Protein AF-A0A3N5FTV8-F1 (afdb_monomer)

Mean predicted aligned error: 6.38 Å

Foldseek 3Di:
DQVPPDDPCDWDWDQDLLQRDIDIDHPCVVVPDDDDDPPADQLFDPFQDDPPACLAPPNVVVAPDWPDFQADPVRHTFKTKGFDPDFPADADPDQDWDDDDPDIDGHWHKTKMKMQLGNTQRQELLNDDLVSLLSVLVVVLVVQLVRVVDPQFPDKDKAFQAGVVSVDPGSGGMIMIITTSDDDPSRVSSVVSQVVCCVVPVDGPVLVQVVVCVVVVSFWDDDDDFWTKGQRPRRPDPLDIDIDGNDDDDDSNPDDSVCSSVSSVVVSRSD

Structure (mmCIF, N/CA/C/O backbone):
data_AF-A0A3N5FTV8-F1
#
_entry.id   AF-A0A3N5FTV8-F1
#
loop_
_atom_site.group_PDB
_atom_site.id
_atom_site.type_symbol
_atom_site.label_atom_id
_atom_site.label_alt_id
_atom_site.label_comp_id
_atom_site.label_asym_id
_atom_site.label_entity_id
_atom_site.label_seq_id
_atom_site.pdbx_PDB_ins_code
_atom_site.Cartn_x
_atom_site.Cartn_y
_atom_site.Cartn_z
_atom_site.occupancy
_atom_site.B_iso_or_equiv
_atom_site.auth_seq_id
_atom_site.auth_comp_id
_atom_site.auth_asym_id
_atom_site.auth_atom_id
_atom_site.pdbx_PDB_model_num
ATOM 1 N N . MET A 1 1 ? 11.273 -2.976 19.386 1.00 37.25 1 MET A N 1
ATOM 2 C CA . MET A 1 1 ? 11.261 -3.296 20.837 1.00 37.25 1 MET A CA 1
ATOM 3 C C . MET A 1 1 ? 10.338 -2.325 21.605 1.00 37.25 1 MET A C 1
ATOM 5 O O . MET A 1 1 ? 10.773 -1.665 22.536 1.00 37.25 1 MET A O 1
ATOM 9 N N . ILE A 1 2 ? 9.062 -2.192 21.196 1.00 38.44 2 ILE A N 1
ATOM 10 C CA . ILE A 1 2 ? 8.118 -1.180 21.741 1.00 38.44 2 ILE A CA 1
ATOM 11 C C . ILE A 1 2 ? 6.958 -1.828 22.532 1.00 38.44 2 ILE A C 1
ATOM 13 O O . ILE A 1 2 ? 6.414 -1.215 23.443 1.00 38.44 2 ILE A O 1
ATOM 17 N N . CYS A 1 3 ? 6.656 -3.115 22.317 1.00 38.84 3 CYS A N 1
ATOM 18 C CA . CYS A 1 3 ? 5.585 -3.817 23.045 1.00 38.84 3 CYS A CA 1
ATOM 19 C C . CYS A 1 3 ? 5.890 -4.192 24.509 1.00 38.84 3 CYS A C 1
ATOM 21 O O . CYS A 1 3 ? 4.993 -4.679 25.187 1.00 38.84 3 CYS A O 1
ATOM 23 N N . GLN A 1 4 ? 7.109 -3.991 25.021 1.00 40.25 4 GLN A N 1
ATOM 24 C CA . GLN A 1 4 ? 7.484 -4.484 26.358 1.00 40.25 4 GLN A CA 1
ATOM 25 C C . GLN A 1 4 ? 7.353 -3.460 27.491 1.00 40.25 4 GLN A C 1
ATOM 27 O O . GLN A 1 4 ? 7.491 -3.830 28.654 1.00 40.25 4 GLN A O 1
ATOM 32 N N . LYS A 1 5 ? 7.069 -2.181 27.209 1.00 41.75 5 LYS A N 1
ATOM 33 C CA . LYS A 1 5 ? 7.098 -1.158 28.269 1.00 41.75 5 LYS A CA 1
ATOM 34 C C . LYS A 1 5 ? 5.942 -1.231 29.272 1.00 41.75 5 LYS A C 1
ATOM 36 O O . LYS A 1 5 ? 6.006 -0.526 30.271 1.00 41.75 5 LYS A O 1
ATOM 41 N N . HIS A 1 6 ? 4.926 -2.071 29.068 1.00 43.72 6 HIS A N 1
ATOM 42 C CA . HIS A 1 6 ? 3.924 -2.409 30.088 1.00 43.72 6 HIS A CA 1
ATOM 43 C C . HIS A 1 6 ? 3.833 -3.936 30.197 1.00 43.72 6 HIS A C 1
ATOM 45 O O . HIS A 1 6 ? 3.066 -4.586 29.491 1.00 43.72 6 HIS A O 1
ATOM 51 N N . GLY A 1 7 ? 4.684 -4.505 31.053 1.00 41.72 7 GLY A N 1
ATOM 52 C CA . GLY A 1 7 ? 4.798 -5.937 31.314 1.00 41.72 7 GLY A CA 1
ATOM 53 C C . GLY A 1 7 ? 3.560 -6.525 31.991 1.00 41.72 7 GLY A C 1
ATOM 54 O O . GLY A 1 7 ? 3.566 -6.793 33.187 1.00 41.72 7 GLY A O 1
ATOM 55 N N . SER A 1 8 ? 2.512 -6.788 31.219 1.00 45.97 8 SER A N 1
ATOM 56 C CA . SER A 1 8 ? 1.584 -7.857 31.561 1.00 45.97 8 SER A CA 1
ATOM 57 C C . SER A 1 8 ? 2.159 -9.148 30.986 1.00 45.97 8 SER A C 1
ATOM 59 O O . SER A 1 8 ? 2.104 -9.379 29.783 1.00 45.97 8 SER A O 1
ATOM 61 N N . SER A 1 9 ? 2.699 -10.011 31.846 1.00 55.72 9 SER A N 1
ATOM 62 C CA . SER A 1 9 ? 3.066 -11.396 31.508 1.00 55.72 9 SER A CA 1
ATOM 63 C C . SER A 1 9 ? 1.857 -12.274 31.147 1.00 55.72 9 SER A C 1
ATOM 65 O O . SER A 1 9 ? 2.001 -13.482 30.958 1.00 55.72 9 SER A O 1
ATOM 67 N N . LYS A 1 10 ? 0.649 -11.700 31.090 1.00 74.31 10 LYS A N 1
ATOM 68 C CA . LYS A 1 10 ? -0.588 -12.432 30.850 1.00 74.31 10 LYS A CA 1
ATOM 69 C C . LYS A 1 10 ? -0.876 -12.506 29.364 1.00 74.31 10 LYS A C 1
ATOM 71 O O . LYS A 1 10 ? -0.865 -11.496 28.666 1.00 74.31 10 LYS A O 1
ATOM 76 N N . ASN A 1 11 ? -1.208 -13.713 28.927 1.00 86.88 11 ASN A N 1
ATOM 77 C CA . ASN A 1 11 ? -1.863 -13.913 27.649 1.00 86.88 11 ASN A CA 1
ATOM 78 C C . ASN A 1 11 ? -3.167 -13.108 27.631 1.00 86.88 11 ASN A C 1
ATOM 80 O O . ASN A 1 11 ? -3.897 -13.080 28.624 1.00 86.88 11 ASN A O 1
ATOM 84 N N . GLU A 1 12 ? -3.465 -12.481 26.506 1.00 92.25 12 GLU A N 1
ATOM 85 C CA . GLU A 1 12 ? -4.683 -11.698 26.332 1.00 92.25 12 GLU A CA 1
ATOM 86 C C . GLU A 1 12 ? -5.294 -11.945 24.954 1.00 92.25 12 GLU A C 1
ATOM 88 O O . GLU A 1 12 ? -4.617 -12.355 24.010 1.00 92.25 12 GLU A O 1
ATOM 93 N N . MET A 1 13 ? -6.597 -11.700 24.848 1.00 93.94 13 MET A N 1
ATOM 94 C CA . MET A 1 13 ? -7.326 -11.722 23.586 1.00 93.94 13 MET A CA 1
ATOM 95 C C . MET A 1 13 ? -7.835 -10.317 23.301 1.00 93.94 13 MET A C 1
ATOM 97 O O . MET A 1 13 ? -8.437 -9.686 24.170 1.00 93.94 13 MET A O 1
ATOM 101 N N . ARG A 1 14 ? -7.605 -9.826 22.085 1.00 95.69 14 ARG A N 1
ATOM 102 C CA . ARG A 1 14 ? -8.014 -8.484 21.663 1.00 95.69 14 ARG A CA 1
ATOM 103 C C . ARG A 1 14 ? -8.956 -8.593 20.472 1.00 95.69 14 ARG A C 1
ATOM 105 O O . ARG A 1 14 ? -8.644 -9.278 19.503 1.00 95.69 14 ARG A O 1
ATOM 112 N N . LEU A 1 15 ? -10.114 -7.943 20.554 1.00 96.25 15 LEU A N 1
ATOM 113 C CA . LEU A 1 15 ? -11.105 -7.930 19.478 1.00 96.25 15 LEU A CA 1
ATOM 114 C C . LEU A 1 15 ? -10.742 -6.853 18.454 1.00 96.25 15 LEU A C 1
ATOM 116 O O . LEU A 1 15 ? -10.699 -5.671 18.798 1.00 96.25 15 LEU A O 1
ATOM 120 N N . ASN A 1 16 ? -10.520 -7.247 17.203 1.00 96.88 16 ASN A N 1
ATOM 121 C CA . ASN A 1 16 ? -10.282 -6.318 16.106 1.00 96.88 16 ASN A CA 1
ATOM 122 C C . ASN A 1 16 ? -11.604 -5.637 15.701 1.00 96.88 16 ASN A C 1
ATOM 124 O O . ASN A 1 16 ? -12.515 -6.311 15.213 1.00 96.88 16 ASN A O 1
ATOM 128 N N . PRO A 1 17 ? -11.742 -4.305 15.857 1.00 96.69 17 PRO A N 1
ATOM 129 C CA . PRO A 1 17 ? -12.997 -3.614 15.575 1.00 96.69 17 PRO A CA 1
ATOM 130 C C . PRO A 1 17 ? -13.311 -3.512 14.074 1.00 96.69 17 PRO A C 1
ATOM 132 O O . PRO A 1 17 ? -14.448 -3.217 13.710 1.00 96.69 17 PRO A O 1
ATOM 135 N N . PHE A 1 18 ? -12.335 -3.747 13.190 1.00 96.44 18 PHE A N 1
ATOM 136 C CA . PHE A 1 18 ? -12.552 -3.747 11.745 1.00 96.44 18 PHE A CA 1
ATOM 137 C C . PHE A 1 18 ? -13.032 -5.103 11.230 1.00 96.44 18 PHE A C 1
ATOM 139 O O . PHE A 1 18 ? -13.882 -5.141 10.339 1.00 96.44 18 PHE A O 1
ATOM 146 N N . THR A 1 19 ? -12.516 -6.210 11.765 1.00 95.50 19 THR A N 1
ATOM 147 C CA . THR A 1 19 ? -12.861 -7.561 11.284 1.00 95.50 19 THR A CA 1
ATOM 148 C C . THR A 1 19 ? -13.913 -8.259 12.144 1.00 95.50 19 THR A C 1
ATOM 150 O O . THR A 1 19 ? -14.638 -9.109 11.633 1.00 95.50 19 THR A O 1
ATOM 153 N N . GLY A 1 20 ? -14.041 -7.879 13.420 1.00 94.44 20 GLY A N 1
ATOM 154 C CA . GLY A 1 20 ? -14.854 -8.589 14.409 1.00 94.44 20 GLY A CA 1
ATOM 155 C C . GLY A 1 20 ? -14.203 -9.881 14.916 1.00 94.44 20 GLY A C 1
ATOM 156 O O . GLY A 1 20 ? -14.873 -10.680 15.567 1.00 94.44 20 GLY A O 1
ATOM 157 N N . GLU A 1 21 ? -12.922 -10.101 14.615 1.00 95.12 21 GLU A N 1
ATOM 158 C CA . GLU A 1 21 ? -12.180 -11.312 14.975 1.00 95.12 21 GLU A CA 1
ATOM 159 C C . GLU A 1 21 ? -11.337 -11.088 16.240 1.00 95.12 21 GLU A C 1
ATOM 161 O O . GLU A 1 21 ? -10.837 -9.988 16.494 1.00 95.12 21 GLU A O 1
ATOM 166 N N . TRP A 1 22 ? -11.182 -12.135 17.052 1.00 96.00 22 TRP A N 1
ATOM 167 C CA . TRP A 1 22 ? -10.323 -12.117 18.236 1.00 96.00 22 TRP A CA 1
ATOM 168 C C . TRP A 1 22 ? -8.896 -12.529 17.879 1.00 96.00 22 TRP A C 1
ATOM 170 O O . TRP A 1 22 ? -8.687 -13.555 17.237 1.00 96.00 22 TRP A O 1
ATOM 180 N N . ILE A 1 23 ? -7.919 -11.769 18.367 1.00 94.06 23 ILE A N 1
ATOM 181 C CA . ILE A 1 23 ? -6.489 -12.023 18.179 1.00 94.06 23 ILE A CA 1
ATOM 182 C C . ILE A 1 23 ? -5.870 -12.399 19.522 1.00 94.06 23 ILE A C 1
ATOM 184 O O . ILE A 1 23 ? -6.093 -11.717 20.524 1.00 94.06 23 ILE A O 1
ATOM 188 N N . ILE A 1 24 ? -5.095 -13.483 19.542 1.00 92.12 24 ILE A N 1
ATOM 189 C CA . ILE A 1 24 ? -4.424 -13.990 20.742 1.00 92.12 24 ILE A CA 1
ATOM 190 C C . ILE A 1 24 ? -3.020 -13.392 20.831 1.00 92.12 24 ILE A C 1
ATOM 192 O O . ILE A 1 24 ? -2.189 -13.617 19.955 1.00 92.12 24 ILE A O 1
ATOM 196 N N . TYR A 1 25 ? -2.728 -12.712 21.935 1.00 89.25 25 TYR A N 1
ATOM 197 C CA . TYR A 1 25 ? -1.391 -12.245 22.280 1.00 89.25 25 TYR A CA 1
ATOM 198 C C . TYR A 1 25 ? -0.844 -13.104 23.408 1.00 89.25 25 TYR A C 1
ATOM 200 O O . TYR A 1 25 ? -1.388 -13.128 24.511 1.00 89.25 25 TYR A O 1
ATOM 208 N N . ALA A 1 26 ? 0.250 -13.806 23.128 1.00 86.31 26 ALA A N 1
ATOM 209 C CA . ALA A 1 26 ? 0.929 -14.663 24.091 1.00 86.31 26 ALA A CA 1
ATOM 210 C C . ALA A 1 26 ? 2.433 -14.338 24.114 1.00 86.31 26 ALA A C 1
ATOM 212 O O . ALA A 1 26 ? 3.216 -15.072 23.506 1.00 86.31 26 ALA A O 1
ATOM 213 N N . PRO A 1 27 ? 2.859 -13.249 24.793 1.00 79.19 27 PRO A N 1
ATOM 214 C CA . PRO A 1 27 ? 4.249 -12.782 24.780 1.00 79.19 27 PRO A CA 1
ATOM 215 C C . PRO A 1 27 ? 5.265 -13.850 25.201 1.00 79.19 27 PRO A C 1
ATOM 217 O O . PRO A 1 27 ? 6.371 -13.883 24.681 1.00 79.19 27 PRO A O 1
ATOM 220 N N . GLY A 1 28 ? 4.881 -14.772 26.091 1.00 76.00 28 GLY A N 1
ATOM 221 C CA . GLY A 1 28 ? 5.749 -15.869 26.528 1.00 76.00 28 GLY A CA 1
ATOM 222 C C . GLY A 1 28 ? 6.125 -16.872 25.429 1.00 76.00 28 GLY A C 1
ATOM 223 O O . GLY A 1 28 ? 7.071 -17.632 25.622 1.00 76.00 28 GLY A O 1
ATOM 224 N N . ARG A 1 29 ? 5.437 -16.884 24.273 1.00 76.56 29 ARG A 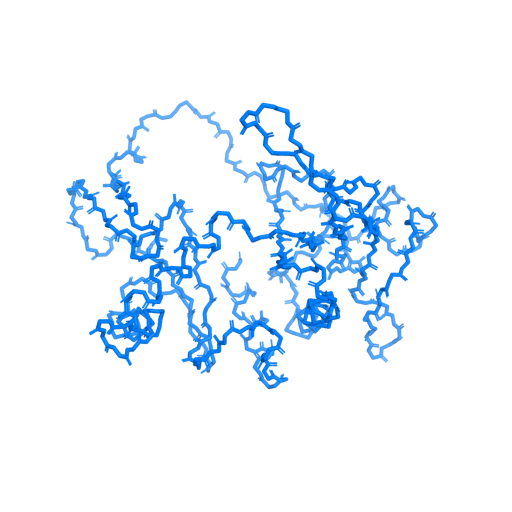N 1
ATOM 225 C CA . ARG A 1 29 ? 5.759 -17.803 23.167 1.00 76.56 29 ARG A CA 1
ATOM 226 C C . ARG A 1 29 ? 7.109 -17.521 22.511 1.00 76.56 29 ARG A C 1
ATOM 228 O O . ARG A 1 29 ? 7.694 -18.466 21.999 1.00 76.56 29 ARG A O 1
ATOM 235 N N . SER A 1 30 ? 7.623 -16.290 22.575 1.00 73.19 30 SER A N 1
ATOM 236 C CA . SER A 1 30 ? 8.954 -15.964 22.037 1.00 73.19 30 SER A CA 1
ATOM 237 C C . SER A 1 30 ? 10.102 -16.614 22.816 1.00 73.19 30 SER A C 1
ATOM 239 O O . SER A 1 30 ? 11.229 -16.610 22.346 1.00 73.19 30 SER A O 1
ATOM 241 N N . ASN A 1 31 ? 9.834 -17.146 24.014 1.00 71.62 31 ASN A N 1
ATOM 242 C CA . ASN A 1 31 ? 10.831 -17.820 24.851 1.00 71.62 31 ASN A CA 1
ATOM 243 C C . ASN A 1 31 ? 10.851 -19.339 24.632 1.00 71.62 31 ASN A C 1
ATOM 245 O O . ASN A 1 31 ? 11.526 -20.058 25.370 1.00 71.62 31 ASN A O 1
ATOM 249 N N . ARG A 1 32 ? 10.064 -19.853 23.679 1.00 75.25 32 ARG A N 1
ATOM 250 C CA . ARG A 1 32 ? 10.091 -21.274 23.344 1.00 75.25 32 ARG A CA 1
ATOM 251 C C . ARG A 1 32 ? 11.454 -21.593 22.712 1.00 75.25 32 ARG A C 1
ATOM 253 O O . ARG A 1 32 ? 11.874 -20.845 21.838 1.00 75.25 32 ARG A O 1
ATOM 260 N N . PRO A 1 33 ? 12.135 -22.678 23.119 1.00 70.75 33 PRO A N 1
ATOM 261 C CA . PRO A 1 33 ? 13.344 -23.120 22.437 1.00 70.75 33 PRO A CA 1
ATOM 262 C C . PRO A 1 33 ? 13.036 -23.380 20.958 1.00 70.75 33 PRO A C 1
ATOM 264 O O . PRO A 1 33 ? 12.115 -24.141 20.652 1.00 70.75 33 PRO A O 1
ATOM 267 N N . GLU A 1 34 ? 13.784 -22.730 20.072 1.00 73.81 34 GLU A N 1
ATOM 268 C CA . GLU A 1 34 ? 13.744 -22.949 18.627 1.00 73.81 34 GLU A CA 1
ATOM 269 C C . GLU A 1 34 ? 15.021 -23.686 18.210 1.00 73.81 34 GLU A C 1
ATOM 271 O O . GLU A 1 34 ? 16.117 -23.366 18.686 1.00 73.81 34 GLU A O 1
ATOM 276 N N . ASP A 1 35 ? 14.885 -24.675 17.324 1.00 60.84 35 ASP A N 1
ATOM 277 C CA . ASP A 1 35 ? 16.030 -25.170 16.567 1.00 60.84 35 ASP A CA 1
ATOM 278 C C . ASP A 1 35 ? 16.534 -24.006 15.706 1.00 60.84 35 ASP A C 1
ATOM 280 O O . ASP A 1 35 ? 15.736 -23.295 15.098 1.00 60.84 35 ASP A O 1
ATOM 284 N N . LYS A 1 36 ? 17.847 -23.747 15.716 1.00 51.81 36 LYS A N 1
ATOM 285 C CA . LYS A 1 36 ? 18.439 -22.587 15.036 1.00 51.81 36 LYS A CA 1
ATOM 286 C C . LYS A 1 36 ? 18.124 -22.619 13.537 1.00 51.81 36 LYS A C 1
ATOM 288 O O . LYS A 1 36 ? 18.842 -23.260 12.775 1.00 51.81 36 LYS A O 1
ATOM 293 N N . GLU A 1 37 ? 17.118 -21.872 13.109 1.00 58.62 37 GLU A N 1
ATOM 294 C CA . GLU A 1 37 ? 16.987 -21.445 11.723 1.00 58.62 37 GLU A CA 1
ATOM 295 C C . GLU A 1 37 ? 17.756 -20.133 11.547 1.00 58.62 37 GLU A C 1
ATOM 297 O O . GLU A 1 37 ? 17.723 -19.242 12.401 1.00 58.62 37 GLU A O 1
ATOM 302 N N . ASN A 1 38 ? 18.520 -20.035 10.459 1.00 53.78 38 ASN A N 1
ATOM 303 C CA . ASN A 1 38 ? 19.241 -18.813 10.132 1.00 53.78 38 ASN A CA 1
ATOM 304 C C . ASN A 1 38 ? 18.226 -17.672 9.981 1.00 53.78 38 ASN A C 1
ATOM 306 O O . ASN A 1 38 ? 17.251 -17.801 9.240 1.00 53.78 38 ASN A O 1
ATOM 310 N N . GLY A 1 39 ? 18.454 -16.570 10.702 1.00 52.94 39 GLY A N 1
ATOM 311 C CA . GLY A 1 39 ? 17.625 -15.372 10.597 1.00 52.94 39 GLY A CA 1
ATOM 312 C C . GLY A 1 39 ? 17.566 -14.852 9.155 1.00 52.94 39 GLY A C 1
ATOM 313 O O . GLY A 1 39 ? 18.426 -15.197 8.342 1.00 52.94 39 GLY A O 1
ATOM 314 N N . PRO A 1 40 ? 16.560 -14.028 8.818 1.00 51.69 40 PRO 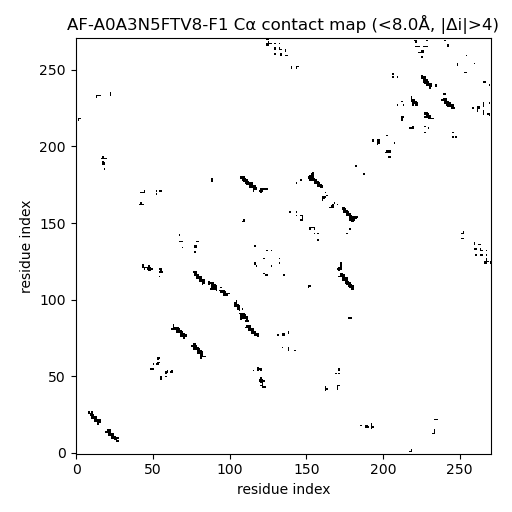A N 1
ATOM 315 C CA . PRO A 1 40 ? 16.386 -13.539 7.459 1.00 51.69 40 PRO A CA 1
ATOM 316 C C . PRO A 1 40 ? 17.635 -12.769 7.021 1.00 51.69 40 PRO A C 1
ATOM 318 O O . PRO A 1 40 ? 17.987 -11.738 7.594 1.00 51.69 40 PRO A O 1
ATOM 321 N N . GLU A 1 41 ? 18.321 -13.301 6.016 1.00 55.12 41 GLU A N 1
ATOM 322 C CA . GLU A 1 41 ? 19.419 -12.622 5.343 1.00 55.12 41 GLU A CA 1
ATOM 323 C C . GLU A 1 41 ? 18.841 -11.410 4.596 1.00 55.12 41 GLU A C 1
ATOM 325 O O . GLU A 1 41 ? 17.755 -11.494 4.013 1.00 55.12 41 GLU A O 1
ATOM 330 N N . LEU A 1 42 ? 19.529 -10.264 4.647 1.00 55.28 42 LEU A N 1
ATOM 331 C CA . LEU A 1 42 ? 19.132 -9.073 3.894 1.00 55.28 42 LEU A CA 1
ATOM 332 C C . LEU A 1 42 ? 19.129 -9.423 2.398 1.00 55.28 42 LEU A C 1
ATOM 334 O O . LEU A 1 42 ? 20.177 -9.558 1.777 1.00 55.28 42 LEU A O 1
ATOM 338 N N . ASP A 1 43 ? 17.938 -9.588 1.826 1.00 63.94 43 ASP A N 1
ATOM 339 C CA . ASP A 1 43 ? 17.719 -10.123 0.474 1.00 63.94 43 ASP A CA 1
ATOM 340 C C . ASP A 1 43 ? 17.798 -9.025 -0.604 1.00 63.94 43 ASP A C 1
ATOM 342 O O . ASP A 1 43 ? 16.999 -8.976 -1.547 1.00 63.94 43 ASP A O 1
ATOM 346 N N . LEU A 1 44 ? 18.745 -8.097 -0.435 1.00 65.62 44 LEU A N 1
ATOM 347 C CA . LEU A 1 44 ? 19.063 -7.087 -1.436 1.00 65.62 44 LEU A CA 1
ATOM 348 C C . LEU A 1 44 ? 20.347 -7.466 -2.179 1.00 65.62 44 LEU A C 1
ATOM 350 O O . LEU A 1 44 ? 21.357 -7.774 -1.544 1.00 65.62 44 LEU A O 1
ATOM 354 N N . PRO A 1 45 ? 20.337 -7.435 -3.524 1.00 73.50 45 PRO A N 1
ATOM 355 C CA . PRO A 1 45 ? 21.542 -7.656 -4.312 1.00 73.50 45 PRO A CA 1
ATOM 356 C C . PRO A 1 45 ? 22.644 -6.661 -3.936 1.00 73.50 45 PRO A C 1
ATOM 358 O O . PRO A 1 45 ? 22.377 -5.484 -3.719 1.00 73.50 45 PRO A O 1
ATOM 361 N N . ALA A 1 46 ? 23.905 -7.097 -3.935 1.00 76.94 46 ALA A N 1
ATOM 362 C CA . ALA A 1 46 ? 25.032 -6.187 -3.705 1.00 76.94 46 ALA A CA 1
ATOM 363 C C . ALA A 1 46 ? 25.225 -5.180 -4.859 1.00 76.94 46 ALA A C 1
ATOM 365 O O . ALA A 1 46 ? 25.770 -4.094 -4.665 1.00 76.94 46 ALA A O 1
ATOM 366 N N . HIS A 1 47 ? 24.782 -5.534 -6.067 1.00 86.62 47 HIS A N 1
ATOM 367 C CA . HIS A 1 47 ? 25.038 -4.779 -7.291 1.00 86.62 47 HIS A CA 1
ATOM 368 C C . HIS A 1 47 ? 23.857 -3.882 -7.670 1.00 86.62 47 HIS A C 1
ATOM 370 O O . HIS A 1 47 ? 22.704 -4.300 -7.612 1.00 86.62 47 HIS A O 1
ATOM 376 N N . SER A 1 48 ? 24.150 -2.665 -8.132 1.00 91.44 48 SER A N 1
ATOM 377 C CA . SER A 1 48 ? 23.147 -1.699 -8.602 1.00 91.44 48 SER A CA 1
ATOM 378 C C . SER A 1 48 ? 22.583 -2.001 -9.992 1.00 91.44 48 SER A C 1
ATOM 380 O O . SER A 1 48 ? 21.621 -1.360 -10.415 1.00 91.44 48 SER A O 1
ATOM 382 N N . TYR A 1 49 ? 23.151 -2.985 -10.689 1.00 94.31 49 TYR A N 1
ATOM 383 C CA . TYR A 1 49 ? 22.740 -3.418 -12.017 1.00 94.31 49 TYR A CA 1
ATOM 384 C C . TYR A 1 49 ? 22.946 -4.926 -12.177 1.00 94.31 49 TYR A C 1
ATOM 386 O O . TYR A 1 49 ? 23.951 -5.467 -11.714 1.00 94.31 49 TYR A O 1
ATOM 394 N N . GLU A 1 50 ? 22.024 -5.587 -12.876 1.00 93.19 50 GLU A N 1
ATOM 395 C CA . GLU A 1 50 ? 22.121 -7.000 -13.233 1.00 93.19 50 GLU A CA 1
ATOM 396 C C . GLU A 1 50 ? 21.692 -7.206 -14.693 1.00 93.19 50 GLU A C 1
ATOM 398 O O . GLU A 1 50 ? 20.556 -6.924 -15.070 1.00 93.19 50 GLU A O 1
ATOM 403 N N . THR A 1 51 ? 22.600 -7.726 -15.525 1.00 92.88 51 THR A N 1
ATOM 404 C CA . THR A 1 51 ? 22.403 -7.865 -16.980 1.00 92.88 51 THR A CA 1
ATOM 405 C C . THR A 1 51 ? 21.205 -8.736 -17.349 1.00 92.88 51 THR A C 1
ATOM 407 O O . THR A 1 51 ? 20.564 -8.500 -18.364 1.00 92.88 51 THR A O 1
ATOM 410 N N . THR A 1 52 ? 20.887 -9.740 -16.536 1.00 93.75 52 THR A N 1
ATOM 411 C CA . THR A 1 52 ? 19.773 -10.672 -16.763 1.00 93.75 52 THR A CA 1
ATOM 412 C C . THR A 1 52 ? 18.451 -10.176 -16.179 1.00 93.75 52 THR A C 1
ATOM 414 O O . THR A 1 52 ? 17.409 -10.793 -16.411 1.00 93.75 52 THR A O 1
ATOM 417 N N . CYS A 1 53 ? 18.462 -9.074 -15.423 1.00 95.00 53 CYS A N 1
ATOM 418 C CA . CYS A 1 53 ? 17.267 -8.543 -14.794 1.00 95.00 53 CYS A CA 1
ATOM 419 C C . CYS A 1 53 ? 16.433 -7.737 -15.806 1.00 95.00 53 CYS A C 1
ATOM 421 O O . CYS A 1 53 ? 16.905 -6.710 -16.297 1.00 95.00 53 CYS A O 1
ATOM 423 N N . PRO A 1 54 ? 15.166 -8.108 -16.072 1.00 96.19 54 PRO A N 1
ATOM 424 C CA . PRO A 1 54 ? 14.322 -7.392 -17.033 1.00 96.19 54 PRO A CA 1
ATOM 425 C C . PRO A 1 54 ? 13.948 -5.972 -16.584 1.00 96.19 54 PRO A C 1
ATOM 427 O O . PRO A 1 54 ? 13.475 -5.183 -17.395 1.00 96.19 54 PRO A O 1
ATOM 430 N N . PHE A 1 55 ? 14.099 -5.652 -15.296 1.00 96.56 55 PHE A N 1
ATOM 431 C CA . PHE A 1 55 ? 13.722 -4.354 -14.727 1.00 96.56 55 PHE A CA 1
ATOM 432 C C . PHE A 1 55 ? 14.886 -3.354 -14.697 1.00 96.56 55 PHE A C 1
ATOM 434 O O . PHE A 1 55 ? 14.664 -2.164 -14.481 1.00 96.56 55 PHE A O 1
ATOM 441 N N . CYS A 1 56 ? 16.116 -3.812 -14.951 1.00 96.69 56 CYS A N 1
ATOM 442 C CA . CYS A 1 56 ? 17.273 -2.932 -15.037 1.00 96.69 56 CYS A CA 1
ATOM 443 C C . CYS A 1 56 ? 17.248 -2.062 -16.316 1.00 96.69 56 CYS A C 1
ATOM 445 O O . CYS A 1 56 ? 16.787 -2.517 -17.366 1.00 96.69 56 CYS A O 1
ATOM 447 N N . PRO A 1 57 ? 17.759 -0.814 -16.261 1.00 96.12 57 PRO A N 1
ATOM 448 C CA . PRO A 1 57 ? 17.851 0.067 -17.428 1.00 96.12 57 PRO A CA 1
ATOM 449 C C . PRO A 1 57 ? 18.634 -0.563 -18.589 1.00 96.12 57 PRO A C 1
ATOM 451 O O . PRO A 1 57 ? 19.714 -1.093 -18.373 1.00 96.12 57 PRO A O 1
ATOM 454 N N . GLY A 1 58 ? 18.145 -0.456 -19.823 1.00 94.81 58 GLY A N 1
ATOM 455 C CA . GLY A 1 58 ? 18.773 -1.072 -21.003 1.00 94.81 58 GLY A CA 1
ATOM 456 C C . GLY A 1 58 ? 18.210 -2.449 -21.373 1.00 94.81 58 GLY A C 1
ATOM 457 O O . GLY A 1 58 ? 18.441 -2.914 -22.488 1.00 94.81 58 GLY A O 1
ATOM 458 N N . ASN A 1 59 ? 17.426 -3.067 -20.483 1.00 96.38 59 ASN A N 1
ATOM 459 C CA . ASN A 1 59 ? 16.745 -4.343 -20.716 1.00 96.38 59 ASN A CA 1
ATOM 460 C C . ASN A 1 59 ? 15.252 -4.166 -21.055 1.00 96.38 59 ASN A C 1
ATOM 462 O O . ASN A 1 59 ? 14.445 -5.078 -20.872 1.00 96.38 59 ASN A O 1
ATOM 466 N N . GLU A 1 60 ? 14.840 -2.993 -21.550 1.00 95.69 60 GLU A N 1
ATOM 467 C CA . GLU A 1 60 ? 13.428 -2.677 -21.809 1.00 95.69 60 GLU A CA 1
ATOM 468 C C . GLU A 1 60 ? 12.784 -3.587 -22.860 1.00 95.69 60 GLU A C 1
ATOM 470 O O . GLU A 1 60 ? 11.579 -3.824 -22.816 1.00 95.69 60 GLU A O 1
ATOM 475 N N . ASN A 1 61 ? 13.580 -4.150 -23.769 1.00 95.94 61 ASN A N 1
ATOM 476 C CA . ASN A 1 61 ? 13.144 -5.167 -24.727 1.00 95.94 61 ASN A CA 1
ATOM 477 C C . ASN A 1 61 ? 12.641 -6.460 -24.055 1.00 95.94 61 ASN A C 1
ATOM 479 O O . ASN A 1 61 ? 11.935 -7.245 -24.685 1.00 95.94 61 ASN A O 1
ATOM 483 N N . MET A 1 62 ? 12.996 -6.698 -22.788 1.00 96.12 62 MET A N 1
ATOM 484 C CA . MET A 1 62 ? 12.517 -7.835 -22.002 1.00 96.12 62 MET A CA 1
ATOM 485 C C . MET A 1 62 ? 11.154 -7.570 -21.348 1.00 96.12 62 MET A C 1
ATOM 487 O O . MET A 1 62 ? 10.539 -8.518 -20.847 1.00 96.12 62 MET A O 1
ATOM 491 N N . LEU A 1 63 ? 10.668 -6.323 -21.345 1.00 96.44 63 LEU A N 1
ATOM 492 C CA . LEU A 1 63 ? 9.383 -5.920 -20.768 1.00 96.44 63 LEU A CA 1
ATOM 493 C C . LEU A 1 63 ? 8.236 -6.122 -21.777 1.00 96.44 63 LEU A C 1
ATOM 495 O O . LEU A 1 63 ? 8.455 -5.979 -22.976 1.00 96.44 63 LEU A O 1
ATOM 499 N N . PRO A 1 64 ? 6.995 -6.417 -21.335 1.00 95.06 64 PRO A N 1
ATOM 500 C CA . PRO A 1 64 ? 5.859 -6.516 -22.257 1.00 95.06 64 PRO A CA 1
ATOM 501 C C . PRO A 1 64 ? 5.520 -5.181 -22.939 1.00 95.06 64 PRO A C 1
ATOM 503 O O . PRO A 1 64 ? 5.317 -5.137 -24.147 1.00 95.06 64 PRO A O 1
ATOM 506 N N . ALA A 1 65 ? 5.435 -4.104 -22.152 1.00 96.88 65 ALA A N 1
ATOM 507 C CA . ALA A 1 65 ? 5.203 -2.727 -22.588 1.00 96.88 65 ALA A CA 1
ATOM 508 C C . ALA A 1 65 ? 5.457 -1.772 -21.411 1.00 96.88 65 ALA A C 1
ATOM 510 O O . ALA A 1 65 ? 5.364 -2.188 -20.256 1.00 96.88 65 ALA A O 1
ATOM 511 N N . ILE A 1 66 ? 5.705 -0.490 -21.690 1.00 97.50 66 ILE A N 1
ATOM 512 C CA . ILE A 1 66 ? 5.763 0.568 -20.669 1.00 97.50 66 ILE A CA 1
ATOM 513 C C . ILE A 1 66 ? 4.427 1.317 -20.683 1.00 97.50 66 ILE A C 1
ATOM 515 O O . ILE A 1 66 ? 4.116 2.016 -21.643 1.00 97.50 66 ILE A O 1
ATOM 519 N N . LEU A 1 67 ? 3.631 1.161 -19.623 1.00 96.75 67 LEU A N 1
ATOM 520 C CA . LEU A 1 67 ? 2.327 1.820 -19.464 1.00 96.75 67 LEU A CA 1
ATOM 521 C C . LEU A 1 67 ? 2.470 3.236 -18.911 1.00 96.75 67 LEU A C 1
ATOM 523 O O . LEU A 1 67 ? 1.696 4.132 -19.240 1.00 96.75 67 LEU A O 1
ATOM 527 N N . THR A 1 68 ? 3.421 3.434 -18.003 1.00 96.94 68 THR A N 1
ATOM 528 C CA . THR A 1 68 ? 3.671 4.721 -17.350 1.00 96.94 68 THR A CA 1
ATOM 529 C C . THR A 1 68 ? 5.149 4.832 -17.022 1.00 96.94 68 THR A C 1
ATOM 531 O O . THR A 1 68 ? 5.772 3.861 -16.596 1.00 96.94 68 THR A O 1
ATOM 534 N N . GLU A 1 69 ? 5.700 6.027 -17.203 1.00 97.19 69 GLU A N 1
ATOM 535 C CA . GLU A 1 69 ? 7.084 6.350 -16.878 1.00 97.19 69 GLU A CA 1
ATOM 536 C C . GLU A 1 69 ? 7.123 7.698 -16.152 1.00 97.19 69 GLU A C 1
ATOM 538 O O . GLU A 1 69 ? 6.681 8.716 -16.687 1.00 97.19 69 GLU A O 1
ATOM 543 N N . ILE A 1 70 ? 7.641 7.704 -14.923 1.00 97.88 70 ILE A N 1
ATOM 544 C CA . ILE A 1 70 ? 7.940 8.933 -14.185 1.00 97.88 70 ILE A CA 1
ATOM 545 C C . ILE A 1 70 ? 9.412 9.256 -14.401 1.00 97.88 70 ILE A C 1
ATOM 547 O O . ILE A 1 70 ? 10.275 8.415 -14.150 1.00 97.88 70 ILE A O 1
ATOM 551 N N . LYS A 1 71 ? 9.697 10.472 -14.873 1.00 97.44 71 LYS A N 1
ATOM 552 C CA . LYS A 1 71 ? 11.056 10.938 -15.165 1.00 97.44 71 LYS A CA 1
ATOM 553 C C . LYS A 1 71 ? 11.565 11.911 -14.109 1.00 97.44 71 LYS A C 1
ATOM 555 O O . LYS A 1 71 ? 10.821 12.747 -13.596 1.00 97.44 71 LYS A O 1
ATOM 560 N N . GLY A 1 72 ? 12.860 11.816 -13.835 1.00 95.06 72 GLY A N 1
ATOM 561 C CA . GLY A 1 72 ? 13.617 12.794 -13.076 1.00 95.06 72 GLY A CA 1
ATOM 562 C C . GLY A 1 72 ? 13.830 14.086 -13.867 1.00 95.06 72 GLY A C 1
ATOM 563 O O . GLY A 1 72 ? 13.531 14.183 -15.058 1.00 95.06 72 GLY A O 1
ATOM 564 N N . LYS A 1 73 ? 14.389 15.102 -13.199 1.00 91.44 73 LYS A N 1
ATOM 565 C CA . LYS A 1 73 ? 14.739 16.388 -13.839 1.00 91.44 73 LYS A CA 1
ATOM 566 C C . LYS A 1 73 ? 15.804 16.248 -14.936 1.00 91.44 73 LYS A C 1
ATOM 568 O O . LYS A 1 73 ? 15.887 17.101 -15.807 1.00 91.44 73 LYS A O 1
ATOM 573 N N . ASP A 1 74 ? 16.607 15.194 -14.875 1.00 92.75 74 ASP A N 1
ATOM 574 C CA . ASP A 1 74 ? 17.631 14.828 -15.856 1.00 92.75 74 ASP A CA 1
ATOM 575 C C . ASP A 1 74 ? 17.063 14.052 -17.060 1.00 92.75 74 ASP A C 1
ATOM 577 O O . ASP A 1 74 ? 17.815 13.620 -17.930 1.00 92.75 74 ASP A O 1
ATOM 581 N N . GLY A 1 75 ? 15.741 13.849 -17.112 1.00 94.12 75 GLY A N 1
ATOM 582 C CA . GLY A 1 75 ? 15.055 13.133 -18.185 1.00 94.12 75 GLY A CA 1
ATOM 583 C C . GLY A 1 75 ? 15.155 11.609 -18.098 1.00 94.12 75 GLY A C 1
ATOM 584 O O . GLY A 1 75 ? 14.519 10.923 -18.901 1.00 94.12 75 GLY A O 1
ATOM 585 N N . LYS A 1 76 ? 15.896 11.065 -17.125 1.00 95.62 76 LYS A N 1
ATOM 586 C CA . LYS A 1 76 ? 15.981 9.620 -16.894 1.00 95.62 76 LYS A CA 1
ATOM 587 C C . LYS A 1 76 ? 14.739 9.137 -16.163 1.00 95.62 76 LYS A C 1
ATOM 589 O O . LYS A 1 76 ? 14.169 9.852 -15.340 1.00 95.62 76 LYS A O 1
ATOM 594 N N . TRP A 1 77 ? 14.306 7.917 -16.455 1.00 97.50 77 TRP A N 1
ATOM 595 C CA . TRP A 1 77 ? 13.195 7.319 -15.726 1.00 97.50 77 TRP A CA 1
ATOM 596 C C . TRP A 1 77 ? 13.591 7.054 -14.266 1.00 97.50 77 TRP A C 1
ATOM 598 O O . TRP A 1 77 ? 14.761 6.849 -13.947 1.00 97.50 77 TRP A O 1
ATOM 608 N N . GLN A 1 78 ? 12.609 7.124 -13.378 1.00 98.06 78 GLN A N 1
ATOM 609 C CA . GLN A 1 78 ? 12.746 6.887 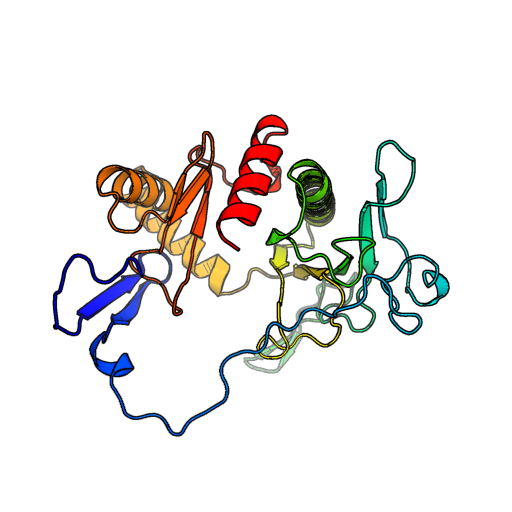-11.939 1.00 98.06 78 GLN A CA 1
ATOM 610 C C . GLN A 1 78 ? 11.839 5.742 -11.507 1.00 98.06 78 GLN A C 1
ATOM 612 O O . GLN A 1 78 ? 12.249 4.887 -10.737 1.00 98.06 78 GLN A O 1
ATOM 617 N N . VAL A 1 79 ? 10.627 5.700 -12.065 1.00 98.50 79 VAL A N 1
ATOM 618 C CA . VAL A 1 79 ? 9.643 4.646 -11.816 1.00 98.50 79 VAL A CA 1
ATOM 619 C C . VAL A 1 79 ? 8.983 4.279 -13.134 1.00 98.50 79 VAL A C 1
ATOM 621 O O . VAL A 1 79 ? 8.656 5.160 -13.938 1.00 98.50 79 VAL A O 1
ATOM 624 N N . ARG A 1 80 ? 8.770 2.983 -13.357 1.00 98.44 80 ARG A N 1
ATOM 625 C CA . ARG A 1 80 ? 8.073 2.461 -14.537 1.00 98.44 80 ARG A CA 1
ATOM 626 C C . ARG A 1 80 ? 6.968 1.512 -14.136 1.00 98.44 80 ARG A C 1
ATOM 628 O O . ARG A 1 80 ? 7.113 0.749 -13.191 1.00 98.44 80 ARG A O 1
ATOM 635 N N . ILE A 1 81 ? 5.879 1.534 -14.890 1.00 98.56 81 ILE A N 1
ATOM 636 C CA . ILE A 1 81 ? 4.756 0.618 -14.706 1.00 98.56 81 ILE A CA 1
ATOM 637 C C . ILE A 1 81 ? 4.584 -0.185 -15.982 1.00 98.56 81 ILE A C 1
ATOM 639 O O . ILE A 1 81 ? 4.518 0.385 -17.074 1.00 98.56 81 ILE A O 1
ATOM 643 N N . VAL A 1 82 ? 4.525 -1.503 -15.839 1.00 98.31 82 VAL A N 1
ATOM 644 C CA . VAL A 1 82 ? 4.454 -2.458 -16.947 1.00 98.31 82 VAL A CA 1
ATOM 645 C C . VAL A 1 82 ? 3.362 -3.494 -16.676 1.00 98.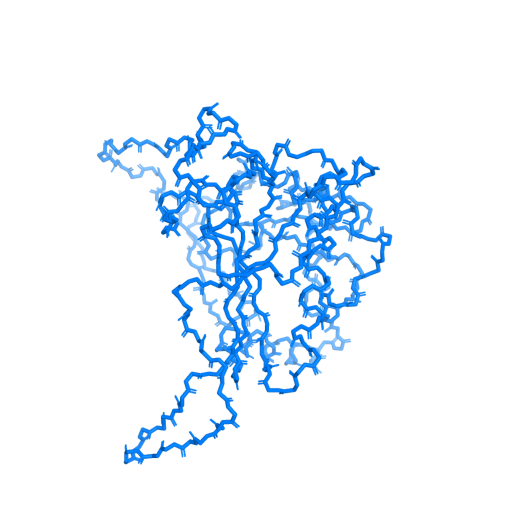31 82 VAL A C 1
ATOM 647 O O . VAL A 1 82 ? 3.072 -3.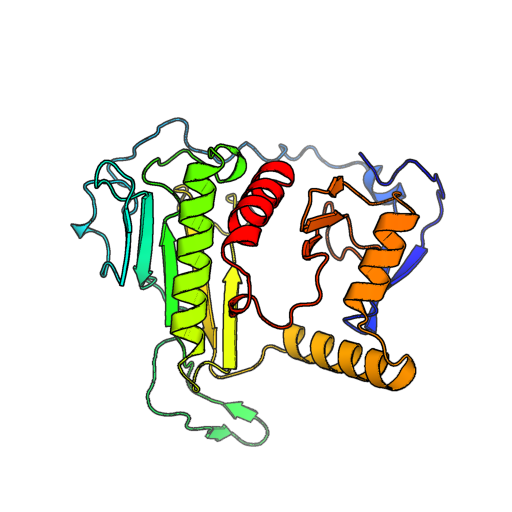777 -15.510 1.00 98.31 82 VAL A O 1
ATOM 650 N N . PRO A 1 83 ? 2.758 -4.112 -17.706 1.00 97.38 83 PRO A N 1
ATOM 651 C CA . PRO A 1 83 ? 1.880 -5.254 -17.491 1.00 97.38 83 PRO A CA 1
ATOM 652 C C . PRO A 1 83 ? 2.649 -6.387 -16.810 1.00 97.38 83 PRO A C 1
ATOM 654 O O . PRO A 1 83 ? 3.804 -6.658 -17.152 1.00 97.38 83 PRO A O 1
ATOM 657 N N . ASN A 1 84 ? 2.014 -7.081 -15.870 1.00 96.38 84 ASN A N 1
ATOM 658 C CA . ASN A 1 84 ? 2.590 -8.297 -15.321 1.00 96.38 84 ASN A CA 1
ATOM 659 C C . ASN A 1 84 ? 2.584 -9.380 -16.415 1.00 96.38 84 ASN A C 1
ATOM 661 O O . ASN A 1 84 ? 1.547 -9.639 -17.025 1.00 96.38 84 ASN A O 1
ATOM 665 N N . ARG A 1 85 ? 3.735 -10.019 -16.669 1.00 93.75 85 ARG A N 1
ATOM 666 C CA . ARG A 1 85 ? 3.862 -11.092 -17.674 1.00 93.75 85 ARG A CA 1
ATOM 667 C C . ARG A 1 85 ? 3.031 -12.330 -17.313 1.00 93.75 85 ARG A C 1
ATOM 669 O O . ARG A 1 85 ? 2.621 -13.059 -18.210 1.00 93.75 85 ARG A O 1
ATOM 676 N N . TYR A 1 86 ? 2.762 -12.536 -16.025 1.00 92.25 86 TYR A N 1
ATOM 677 C CA . TYR A 1 86 ? 1.954 -13.637 -15.504 1.00 92.25 86 TYR A CA 1
ATOM 678 C C . TYR A 1 86 ? 0.796 -13.071 -14.666 1.00 92.25 86 TYR A C 1
ATOM 680 O O . TYR A 1 86 ? 0.825 -13.105 -13.432 1.00 92.25 86 TYR A O 1
ATOM 688 N N . PRO A 1 87 ? -0.210 -12.458 -15.312 1.00 92.69 87 PRO A N 1
ATOM 689 C CA . PRO A 1 87 ? -1.247 -11.730 -14.604 1.00 92.69 87 PRO A CA 1
ATOM 690 C C . PRO A 1 87 ? -2.230 -12.690 -13.912 1.00 92.69 87 PRO A C 1
ATOM 692 O O . PRO A 1 87 ? -2.654 -13.686 -14.492 1.00 92.69 87 PRO A O 1
ATOM 695 N N . ALA A 1 88 ? -2.637 -12.379 -12.675 1.00 90.62 88 ALA A N 1
ATOM 696 C CA . ALA A 1 88 ? -3.631 -13.173 -11.940 1.00 90.62 88 ALA A CA 1
ATOM 697 C C . ALA A 1 88 ? -5.070 -12.910 -12.427 1.00 90.62 88 ALA A C 1
ATOM 699 O O . ALA A 1 88 ? -5.985 -13.695 -12.183 1.00 90.62 88 ALA A O 1
ATOM 700 N N . VAL A 1 89 ? -5.267 -11.786 -13.116 1.00 89.38 89 VAL A N 1
ATOM 701 C CA . VAL A 1 89 ? -6.531 -11.353 -13.709 1.00 89.38 89 VAL A CA 1
ATOM 702 C C . VAL A 1 89 ? -6.269 -10.820 -15.105 1.00 89.38 89 VAL A C 1
ATOM 704 O O . VAL A 1 89 ? -5.240 -10.197 -15.350 1.00 89.38 89 VAL A O 1
ATOM 707 N N . ILE A 1 90 ? -7.198 -11.069 -16.019 1.00 84.19 90 ILE A N 1
ATOM 708 C CA . ILE A 1 90 ? -7.091 -10.629 -17.407 1.00 84.19 90 ILE A CA 1
ATOM 709 C C . ILE A 1 90 ? -8.271 -9.710 -17.685 1.00 84.19 90 ILE A C 1
ATOM 711 O O . ILE A 1 90 ? -9.395 -10.003 -17.278 1.00 84.19 90 ILE A O 1
ATOM 715 N N . SER A 1 91 ? -8.027 -8.594 -18.368 1.00 74.38 91 SER A N 1
ATOM 716 C CA . SER A 1 91 ? -9.104 -7.684 -18.742 1.00 74.38 91 SER A CA 1
ATOM 717 C C . SER A 1 91 ? -10.054 -8.412 -19.691 1.00 74.38 91 SER A C 1
ATOM 719 O O . SER A 1 91 ? -9.648 -8.887 -20.752 1.00 74.38 91 SER A O 1
ATOM 721 N N . SER A 1 92 ? -11.314 -8.545 -19.284 1.00 69.50 92 SER A N 1
ATOM 722 C CA . SER A 1 92 ? -12.364 -9.151 -20.094 1.00 69.50 92 SER A CA 1
ATOM 723 C C . SER A 1 92 ? -13.530 -8.186 -20.209 1.00 69.50 92 SER A C 1
ATOM 725 O O . SER A 1 92 ? -13.939 -7.553 -19.234 1.00 69.50 92 SER A O 1
ATOM 727 N N . GLU A 1 93 ? -14.092 -8.080 -21.410 1.00 65.44 93 GLU A N 1
ATOM 728 C CA . GLU A 1 93 ? -15.279 -7.260 -21.646 1.00 65.44 93 GLU A CA 1
ATOM 729 C C . GLU A 1 93 ? -16.561 -7.892 -21.089 1.00 65.44 93 GLU A C 1
ATOM 731 O O . GLU A 1 93 ? -17.541 -7.183 -20.876 1.00 65.44 93 GLU A O 1
ATOM 736 N N . GLN A 1 94 ? -16.550 -9.200 -20.817 1.00 63.38 94 GLN A N 1
ATOM 737 C CA . GLN A 1 94 ? -17.728 -9.958 -20.406 1.00 63.38 94 GLN A CA 1
ATOM 738 C C . GLN A 1 94 ? -17.726 -10.221 -18.895 1.00 63.38 94 GLN A C 1
ATOM 740 O O . GLN A 1 94 ? -16.974 -11.056 -18.397 1.00 63.38 94 GLN A O 1
ATOM 745 N N . GLU A 1 95 ? -18.640 -9.575 -18.169 1.00 63.44 95 GLU A N 1
ATOM 746 C CA . GLU A 1 95 ? -18.955 -9.875 -16.762 1.00 63.44 95 GLU A CA 1
ATOM 747 C C . GLU A 1 95 ? -19.991 -11.013 -16.641 1.00 63.44 95 GLU A C 1
ATOM 749 O O . GLU A 1 95 ? -20.937 -10.939 -15.854 1.00 63.44 95 GLU A O 1
ATOM 754 N N . ASN A 1 96 ? -19.859 -12.072 -17.444 1.00 72.62 96 ASN A N 1
ATOM 755 C CA . ASN A 1 96 ? -20.827 -13.164 -17.410 1.00 72.62 96 ASN A CA 1
ATOM 756 C C . ASN A 1 96 ? -20.641 -13.978 -16.125 1.00 72.62 96 ASN A C 1
ATOM 758 O O . ASN A 1 96 ? -19.575 -14.547 -15.874 1.00 72.62 96 ASN A O 1
ATOM 762 N N . ARG A 1 97 ? -21.692 -14.002 -15.302 1.00 83.19 97 ARG A N 1
ATOM 763 C CA . ARG A 1 97 ? -21.803 -14.905 -14.158 1.00 83.19 97 ARG A CA 1
ATOM 764 C C . ARG A 1 97 ? -22.486 -16.176 -14.620 1.00 83.19 97 ARG A C 1
ATOM 766 O O . ARG A 1 97 ? -23.566 -16.119 -15.202 1.00 83.19 97 ARG A O 1
ATOM 773 N N . GLU A 1 98 ? -21.865 -17.300 -14.325 1.00 88.94 98 GLU A N 1
ATOM 774 C CA . GLU A 1 98 ? -22.374 -18.624 -14.650 1.00 88.94 98 GLU A CA 1
ATOM 775 C C . GLU A 1 98 ? -22.724 -19.355 -13.358 1.00 88.94 98 GLU A C 1
ATOM 777 O O . GLU A 1 98 ? -22.069 -19.177 -12.328 1.00 88.94 98 GLU A O 1
ATOM 782 N N . PHE A 1 99 ? -23.773 -20.169 -13.402 1.00 91.19 99 PHE A N 1
ATOM 783 C CA . PHE A 1 99 ? -24.198 -20.979 -12.269 1.00 91.19 99 PHE A CA 1
ATOM 784 C C . PHE A 1 99 ? -24.012 -22.456 -12.594 1.00 91.19 99 PHE A C 1
ATOM 786 O O . PHE A 1 99 ? -24.488 -22.938 -13.619 1.00 91.19 99 PHE A O 1
ATOM 793 N N . ALA A 1 100 ? -23.360 -23.175 -11.687 1.00 90.44 100 ALA A N 1
ATOM 794 C CA . ALA A 1 100 ? -23.289 -24.628 -11.677 1.00 90.44 100 ALA A CA 1
ATOM 795 C C . ALA A 1 100 ? -23.935 -25.120 -10.375 1.00 90.44 100 ALA A C 1
ATOM 797 O O . ALA A 1 100 ? -23.286 -25.222 -9.333 1.00 90.44 100 ALA A O 1
ATOM 798 N N . GLY A 1 101 ? -25.251 -25.350 -10.408 1.00 92.19 101 GLY A N 1
ATOM 799 C CA . GLY A 1 101 ? -26.035 -25.642 -9.206 1.00 92.19 101 GLY A CA 1
ATOM 800 C C . GLY A 1 101 ? -25.988 -24.481 -8.205 1.00 92.19 101 GLY A C 1
ATOM 801 O O . GLY A 1 101 ? -26.399 -23.368 -8.522 1.00 92.19 101 GLY A O 1
ATOM 802 N N . MET A 1 102 ? -25.470 -24.736 -6.998 1.00 92.19 102 MET A N 1
ATOM 803 C CA . MET A 1 102 ? -25.297 -23.718 -5.948 1.00 92.19 102 MET A CA 1
ATOM 804 C C . MET A 1 102 ? -24.057 -22.830 -6.137 1.00 92.19 102 MET A C 1
ATOM 806 O O . MET A 1 102 ? -23.898 -21.832 -5.434 1.00 92.19 102 MET A O 1
ATOM 810 N N . TYR A 1 103 ? -23.156 -23.205 -7.046 1.00 92.88 103 TYR A N 1
ATOM 811 C CA . TYR A 1 103 ? -21.895 -22.507 -7.254 1.00 92.88 103 TYR A CA 1
ATOM 812 C C . TYR A 1 103 ? -22.063 -21.403 -8.292 1.00 92.88 103 TYR A C 1
ATOM 814 O O . TYR A 1 103 ? -22.586 -21.633 -9.381 1.00 92.88 103 TYR A O 1
ATOM 822 N N . MET A 1 104 ? -21.588 -20.206 -7.955 1.00 89.50 104 MET A N 1
ATOM 823 C CA . MET A 1 104 ? -21.514 -19.071 -8.870 1.00 89.50 104 MET A CA 1
ATOM 824 C C . MET A 1 104 ? -20.067 -18.894 -9.325 1.00 89.50 104 MET A C 1
ATOM 826 O O . MET A 1 104 ? -19.163 -18.784 -8.497 1.00 89.50 104 MET A O 1
ATOM 830 N N . MET A 1 105 ? -19.864 -18.843 -10.634 1.00 88.06 105 MET A N 1
ATOM 831 C CA . MET A 1 105 ? -18.572 -18.653 -11.283 1.00 88.06 105 MET A CA 1
ATOM 832 C C . MET A 1 105 ? -18.586 -17.355 -12.086 1.00 88.06 105 MET A C 1
ATOM 834 O O . MET A 1 105 ? -19.629 -16.900 -12.555 1.00 88.06 105 MET A O 1
ATOM 838 N N . MET A 1 106 ? -17.418 -16.747 -12.246 1.00 84.94 106 MET A N 1
ATOM 839 C CA . MET A 1 106 ? -17.218 -15.616 -13.145 1.00 84.94 106 MET A CA 1
ATOM 840 C C . MET A 1 106 ? -15.801 -15.664 -13.700 1.00 84.94 106 MET A C 1
ATOM 842 O O . MET A 1 106 ? -14.882 -16.122 -13.015 1.00 84.94 106 MET A O 1
ATOM 846 N N . LYS A 1 107 ? -15.613 -15.163 -14.920 1.00 83.12 107 LYS A N 1
ATOM 847 C CA . LYS A 1 107 ? -14.267 -14.949 -15.458 1.00 83.12 107 LYS A CA 1
ATOM 848 C C . LYS A 1 107 ? -13.529 -13.926 -14.595 1.00 83.12 107 LYS A C 1
ATOM 850 O O . LYS A 1 107 ? -14.135 -12.981 -14.081 1.00 83.12 107 LYS A O 1
ATOM 855 N N . SER A 1 108 ? -12.220 -14.113 -14.436 1.00 78.94 108 SER A N 1
ATOM 856 C CA . SER A 1 108 ? -11.390 -13.078 -13.832 1.00 78.94 108 SER A CA 1
ATOM 857 C C . SER A 1 108 ? -11.438 -11.834 -14.719 1.00 78.94 108 SER A C 1
ATOM 859 O O . SER A 1 108 ? -11.386 -11.928 -15.942 1.00 78.94 108 SER A O 1
ATOM 861 N N . SER A 1 109 ? -11.610 -10.673 -14.093 1.00 84.81 109 SER A N 1
ATOM 862 C CA . SER A 1 109 ? -11.646 -9.389 -14.783 1.00 84.81 109 SER A CA 1
ATOM 863 C C . SER A 1 109 ? -10.869 -8.370 -13.968 1.00 84.81 109 SER A C 1
ATOM 865 O O . SER A 1 109 ? -11.112 -8.214 -12.764 1.00 84.81 109 SER A O 1
ATOM 867 N N . GLY A 1 110 ? -9.909 -7.730 -14.629 1.00 90.88 110 GLY A N 1
ATOM 868 C CA . GLY A 1 110 ? -9.052 -6.709 -14.051 1.00 90.88 110 GLY A CA 1
ATOM 869 C C . GLY A 1 110 ? -7.714 -6.585 -14.772 1.00 90.88 110 GLY A C 1
ATOM 870 O O . GLY A 1 110 ? -7.466 -7.240 -15.781 1.00 90.88 110 GLY A O 1
ATOM 871 N N . ASN A 1 111 ? -6.847 -5.745 -14.225 1.00 94.19 111 ASN A N 1
ATOM 872 C CA . ASN A 1 111 ? -5.487 -5.509 -14.690 1.00 94.19 111 ASN A CA 1
ATO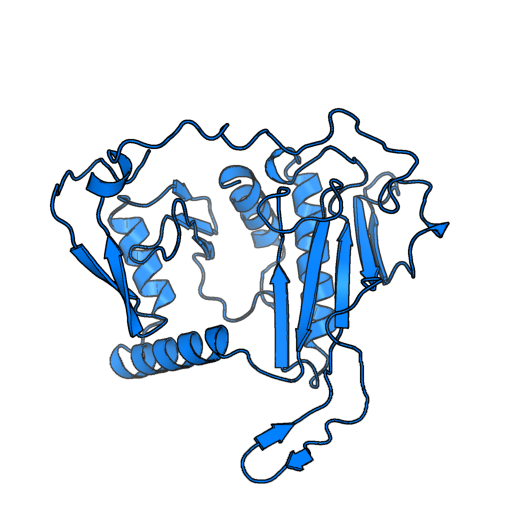M 873 C C . ASN A 1 111 ? -4.520 -5.982 -13.609 1.00 94.19 111 ASN A C 1
ATOM 875 O O . ASN A 1 111 ? -4.789 -5.783 -12.425 1.00 94.19 111 ASN A O 1
ATOM 879 N N . HIS A 1 112 ? -3.402 -6.588 -14.004 1.00 97.12 112 HIS A N 1
ATOM 880 C CA . HIS A 1 112 ? -2.312 -6.913 -13.090 1.00 97.12 112 HIS A CA 1
ATOM 881 C C . HIS A 1 112 ? -1.011 -6.346 -13.641 1.00 97.12 112 HIS A C 1
ATOM 883 O O . HIS A 1 112 ? -0.592 -6.693 -14.745 1.00 97.12 112 HIS A O 1
ATOM 889 N N . GLU A 1 113 ? -0.387 -5.459 -12.877 1.00 98.00 113 GLU A N 1
ATOM 890 C CA . GLU A 1 113 ? 0.744 -4.653 -13.320 1.00 98.00 113 GLU A CA 1
ATOM 891 C C . GLU A 1 113 ? 1.849 -4.643 -12.271 1.00 98.00 113 GLU A C 1
ATOM 893 O O . GLU A 1 113 ? 1.599 -4.781 -11.071 1.00 98.00 113 GLU A O 1
ATOM 898 N N . VAL A 1 114 ? 3.079 -4.466 -12.743 1.00 98.19 114 VAL A N 1
ATOM 899 C CA . VAL A 1 114 ? 4.282 -4.342 -11.924 1.00 98.19 114 VAL A CA 1
ATOM 900 C C . VAL A 1 114 ? 4.752 -2.896 -11.967 1.00 98.19 114 VAL A C 1
ATOM 902 O O . VAL A 1 114 ? 4.815 -2.287 -13.035 1.00 98.19 114 VAL A O 1
ATOM 905 N N . ILE A 1 115 ? 5.098 -2.361 -10.802 1.00 98.56 115 ILE A N 1
ATOM 906 C CA . ILE A 1 115 ? 5.653 -1.026 -10.614 1.00 98.56 115 ILE A CA 1
ATOM 907 C C . ILE A 1 115 ? 7.118 -1.203 -10.231 1.00 98.56 115 ILE A C 1
ATOM 909 O O . ILE A 1 115 ? 7.427 -1.622 -9.119 1.00 98.56 115 ILE A O 1
ATOM 913 N N . ILE A 1 116 ? 8.009 -0.925 -11.175 1.00 98.19 116 ILE A N 1
ATOM 914 C CA . ILE A 1 116 ? 9.460 -0.968 -11.003 1.00 98.19 116 ILE A CA 1
ATOM 915 C C . ILE A 1 116 ? 9.861 0.278 -10.212 1.00 98.19 116 ILE A C 1
ATOM 917 O O . ILE A 1 116 ? 9.713 1.394 -10.716 1.00 98.19 116 ILE A O 1
ATOM 921 N N . GLU A 1 117 ? 10.302 0.079 -8.967 1.00 97.75 117 GLU A N 1
ATOM 922 C CA . GLU A 1 117 ? 10.418 1.132 -7.945 1.00 97.75 117 GLU A CA 1
ATOM 923 C C . GLU A 1 117 ? 11.623 2.059 -8.156 1.00 97.75 117 GLU A C 1
ATOM 925 O O . GLU A 1 117 ? 11.584 3.206 -7.717 1.00 97.75 117 GLU A O 1
ATOM 930 N N . SER A 1 118 ? 12.685 1.575 -8.806 1.00 96.88 118 SER A N 1
ATOM 931 C CA . SER A 1 118 ? 13.933 2.312 -9.032 1.00 96.88 118 SER A CA 1
ATOM 932 C C . SER A 1 118 ? 14.647 1.803 -10.290 1.00 96.88 118 SER A C 1
ATOM 934 O O . SER A 1 118 ? 14.488 0.638 -10.640 1.00 96.88 118 SER A O 1
ATOM 936 N N . PRO A 1 119 ? 15.481 2.612 -10.970 1.00 96.94 119 PRO A N 1
ATOM 937 C CA . PRO A 1 119 ? 16.457 2.103 -11.936 1.00 96.94 119 PRO A CA 1
ATOM 938 C C . PRO A 1 119 ? 17.586 1.279 -11.303 1.00 96.94 119 PRO A C 1
ATOM 940 O O . PRO A 1 119 ? 18.280 0.556 -12.019 1.00 96.94 119 PRO A O 1
ATOM 943 N N . LEU A 1 120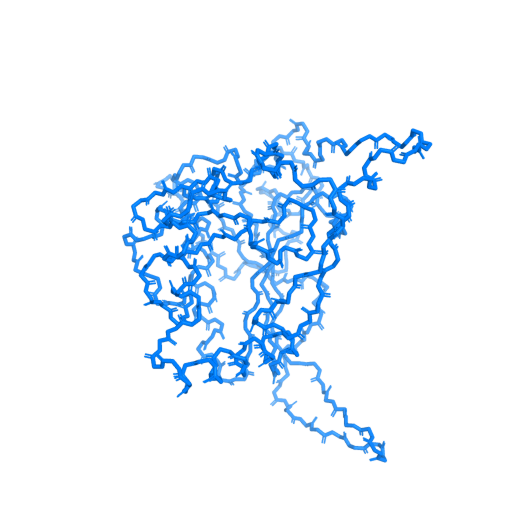 ? 17.799 1.387 -9.991 1.00 96.50 120 LEU A N 1
ATOM 944 C CA . LEU A 1 120 ? 18.863 0.689 -9.278 1.00 96.50 120 LEU A CA 1
ATOM 945 C C . LEU A 1 120 ? 18.362 -0.646 -8.727 1.00 96.50 120 LEU A C 1
ATOM 947 O O . LEU A 1 120 ? 17.416 -0.713 -7.945 1.00 96.50 120 LEU A O 1
ATOM 951 N N . HIS A 1 121 ? 19.065 -1.719 -9.080 1.00 95.00 121 HIS A N 1
ATOM 952 C CA . HIS A 1 121 ? 18.707 -3.092 -8.710 1.00 95.00 121 HIS A CA 1
ATOM 953 C C . HIS A 1 121 ? 18.801 -3.389 -7.207 1.00 95.00 121 HIS A C 1
ATOM 955 O O . HIS A 1 121 ? 18.197 -4.343 -6.725 1.00 95.00 121 HIS A O 1
ATOM 961 N N . ASN A 1 122 ? 19.535 -2.563 -6.463 1.00 92.88 122 ASN A N 1
ATOM 962 C CA . ASN A 1 122 ? 19.795 -2.724 -5.035 1.00 92.88 122 ASN A CA 1
ATOM 963 C C . ASN A 1 122 ? 19.211 -1.603 -4.160 1.00 92.88 122 ASN A C 1
ATOM 965 O O . ASN A 1 122 ? 19.561 -1.516 -2.987 1.00 92.88 122 ASN A O 1
ATOM 969 N N . GLN A 1 123 ? 18.340 -0.743 -4.695 1.00 94.19 123 GLN A N 1
ATOM 970 C CA . GLN A 1 123 ? 17.784 0.382 -3.939 1.00 94.19 123 GLN A CA 1
ATOM 971 C C . GLN A 1 123 ? 16.355 0.087 -3.479 1.00 94.19 123 GLN A C 1
ATOM 973 O O . GLN A 1 123 ? 15.383 0.331 -4.193 1.00 94.19 123 GLN A O 1
ATOM 978 N N . ALA A 1 124 ? 16.222 -0.436 -2.265 1.00 92.56 124 ALA A N 1
ATOM 979 C CA . ALA A 1 124 ? 14.921 -0.555 -1.620 1.00 92.56 124 ALA A CA 1
ATOM 980 C C . ALA A 1 124 ? 14.362 0.819 -1.199 1.00 92.56 124 ALA A C 1
ATOM 982 O O . ALA A 1 124 ? 15.084 1.817 -1.191 1.00 92.56 124 ALA A O 1
ATOM 983 N N . ILE A 1 125 ? 13.071 0.876 -0.856 1.00 94.94 125 ILE A N 1
ATOM 984 C CA . ILE A 1 125 ? 12.364 2.137 -0.576 1.00 94.94 125 ILE A CA 1
ATOM 985 C C . ILE A 1 125 ? 12.983 2.867 0.623 1.00 94.94 125 ILE A C 1
ATOM 987 O O . ILE A 1 125 ? 13.164 4.077 0.577 1.00 94.94 125 ILE A O 1
ATOM 991 N N . GLU A 1 126 ? 13.379 2.136 1.661 1.00 93.38 126 GLU A N 1
ATOM 992 C CA . GLU A 1 126 ? 14.049 2.653 2.858 1.00 93.38 126 GLU A CA 1
ATOM 993 C C . GLU A 1 126 ? 15.422 3.295 2.571 1.00 93.38 126 GLU A C 1
ATOM 995 O O . GLU A 1 126 ? 15.921 4.094 3.362 1.00 93.38 126 GLU A O 1
ATOM 1000 N N . MET A 1 127 ? 16.025 2.992 1.415 1.00 94.44 127 MET A N 1
ATOM 1001 C CA . MET A 1 127 ? 17.295 3.570 0.958 1.00 94.44 127 MET A CA 1
ATOM 1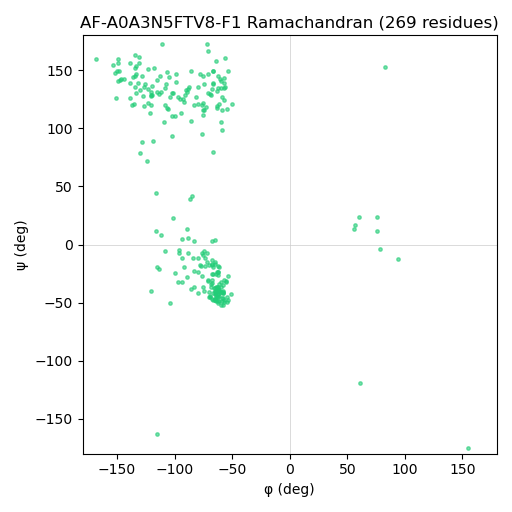002 C C . MET A 1 127 ? 17.105 4.762 0.009 1.00 94.44 127 MET A C 1
ATOM 1004 O O . MET A 1 127 ? 18.087 5.373 -0.419 1.00 94.44 127 MET A O 1
ATOM 1008 N N . MET A 1 128 ? 15.864 5.083 -0.366 1.00 96.62 128 MET A N 1
ATOM 1009 C CA . MET A 1 128 ? 15.563 6.201 -1.254 1.00 96.62 128 MET A CA 1
ATOM 1010 C C . MET A 1 128 ? 15.691 7.536 -0.523 1.00 96.62 128 MET A C 1
ATOM 1012 O O . MET A 1 128 ? 15.300 7.696 0.633 1.00 96.62 128 MET A O 1
ATOM 1016 N N . SER A 1 129 ? 16.158 8.555 -1.238 1.00 97.25 129 SER A N 1
ATOM 1017 C CA . SER A 1 129 ? 15.937 9.936 -0.828 1.00 97.25 129 SER A CA 1
ATOM 1018 C C . SER A 1 129 ? 14.443 10.270 -0.863 1.00 97.25 129 SER A C 1
ATOM 1020 O O . SER A 1 129 ? 13.666 9.694 -1.629 1.00 97.25 129 SER A O 1
ATOM 1022 N N . LEU A 1 130 ? 14.036 11.291 -0.104 1.00 97.19 130 LEU A N 1
ATOM 1023 C CA . LEU A 1 130 ? 12.645 11.755 -0.093 1.00 97.19 130 LEU A CA 1
ATOM 1024 C C . LEU A 1 130 ? 12.130 12.119 -1.497 1.00 97.19 130 LEU A C 1
ATOM 1026 O O . LEU A 1 130 ? 10.957 11.940 -1.811 1.00 97.19 130 LEU A O 1
ATOM 1030 N N . LYS A 1 131 ? 13.021 12.613 -2.363 1.00 97.00 131 LYS A N 1
ATOM 1031 C CA . LYS A 1 131 ? 12.697 12.951 -3.749 1.00 97.00 131 LYS A CA 1
ATOM 1032 C C . LYS A 1 131 ? 12.417 11.704 -4.594 1.00 97.00 131 LYS A C 1
ATOM 1034 O O . LYS A 1 131 ? 11.455 11.710 -5.356 1.00 97.00 131 LYS A O 1
ATOM 1039 N N . GLU A 1 132 ? 13.241 10.665 -4.467 1.00 97.62 132 GLU A N 1
ATOM 1040 C CA . GLU A 1 132 ? 13.059 9.390 -5.177 1.00 97.62 132 GLU A CA 1
ATOM 1041 C C . GLU A 1 132 ? 11.773 8.693 -4.725 1.00 97.62 132 GLU A C 1
ATOM 1043 O O . GLU A 1 132 ? 10.935 8.355 -5.560 1.00 97.62 132 GLU A O 1
ATOM 1048 N N . ALA A 1 133 ? 11.544 8.598 -3.412 1.00 98.00 133 ALA A N 1
ATOM 1049 C CA . ALA A 1 133 ? 10.290 8.071 -2.880 1.00 98.00 133 ALA A CA 1
ATOM 1050 C C . ALA A 1 133 ? 9.083 8.924 -3.310 1.00 98.00 133 ALA A C 1
ATOM 1052 O O . ALA A 1 133 ? 8.019 8.386 -3.602 1.00 98.00 133 ALA A O 1
ATOM 1053 N N . GLY A 1 134 ? 9.247 10.243 -3.447 1.00 97.88 134 GLY A N 1
ATOM 1054 C CA . GLY A 1 134 ? 8.230 11.122 -4.024 1.00 97.88 134 GLY A CA 1
ATOM 1055 C C . GLY A 1 134 ? 7.821 10.730 -5.450 1.00 97.88 134 GLY A C 1
ATOM 1056 O O . GLY A 1 134 ? 6.629 10.722 -5.756 1.00 97.88 134 GLY A O 1
ATOM 1057 N N . TYR A 1 135 ? 8.770 10.338 -6.313 1.00 98.25 135 TYR A N 1
ATOM 1058 C CA . TYR A 1 135 ? 8.447 9.816 -7.650 1.00 98.25 135 TYR A CA 1
ATOM 1059 C C . TYR A 1 135 ? 7.653 8.507 -7.585 1.00 98.25 135 TYR A C 1
ATOM 1061 O O . TYR A 1 135 ? 6.745 8.305 -8.394 1.00 98.25 135 TYR A O 1
ATOM 1069 N N . LEU A 1 136 ? 7.956 7.645 -6.611 1.00 98.38 136 LEU A N 1
ATOM 1070 C CA . LEU A 1 136 ? 7.231 6.398 -6.380 1.00 98.38 136 LEU A CA 1
ATOM 1071 C C . LEU A 1 136 ? 5.796 6.635 -5.909 1.00 98.38 136 LEU A C 1
ATOM 1073 O O . LEU A 1 136 ? 4.866 6.076 -6.491 1.00 98.38 136 LEU A O 1
ATOM 1077 N N . ILE A 1 137 ? 5.596 7.509 -4.921 1.00 98.31 137 ILE A N 1
ATOM 1078 C CA . ILE A 1 137 ? 4.253 7.868 -4.444 1.00 98.31 137 ILE A CA 1
ATOM 1079 C C . ILE A 1 137 ? 3.431 8.525 -5.552 1.00 98.31 137 ILE A C 1
ATOM 1081 O O . ILE A 1 137 ? 2.245 8.226 -5.692 1.00 98.31 137 ILE A O 1
ATOM 1085 N N . GLU A 1 138 ? 4.049 9.361 -6.385 1.00 98.00 138 GLU A N 1
ATOM 1086 C CA . GLU A 1 138 ? 3.377 9.948 -7.544 1.00 98.00 138 GLU A CA 1
ATOM 1087 C C . GLU A 1 138 ? 2.968 8.883 -8.572 1.00 98.00 138 GLU A C 1
ATOM 1089 O O . GLU A 1 138 ? 1.845 8.912 -9.080 1.00 98.00 138 GLU A O 1
ATOM 1094 N N . ALA A 1 139 ? 3.838 7.908 -8.858 1.00 98.38 139 ALA A N 1
ATOM 1095 C CA . ALA A 1 139 ? 3.511 6.792 -9.745 1.00 98.38 139 ALA A CA 1
ATOM 1096 C C . ALA A 1 139 ? 2.345 5.953 -9.197 1.00 98.38 139 ALA A C 1
ATOM 1098 O O . ALA A 1 139 ? 1.413 5.630 -9.940 1.00 98.38 139 ALA A O 1
ATOM 1099 N N . TYR A 1 140 ? 2.370 5.647 -7.894 1.00 98.50 140 TYR A N 1
ATOM 1100 C CA . TYR A 1 140 ? 1.286 4.958 -7.196 1.00 98.50 140 TYR A CA 1
ATOM 1101 C C . TYR A 1 140 ? -0.022 5.725 -7.318 1.00 98.50 140 TYR A C 1
ATOM 1103 O O . TYR A 1 140 ? -1.025 5.156 -7.747 1.00 98.50 140 TYR A O 1
ATOM 1111 N N . HIS A 1 141 ? -0.014 7.016 -6.982 1.00 98.12 141 HIS A N 1
ATOM 1112 C CA . HIS A 1 141 ? -1.204 7.859 -7.004 1.00 98.12 141 HIS A CA 1
ATOM 1113 C C . HIS A 1 141 ? -1.802 7.968 -8.406 1.00 98.12 141 HIS A C 1
ATOM 1115 O O . HIS A 1 141 ? -2.996 7.710 -8.570 1.00 98.12 141 HIS A O 1
ATOM 1121 N N . ARG A 1 142 ? -0.987 8.266 -9.427 1.00 97.62 142 ARG A N 1
ATOM 1122 C CA . ARG A 1 142 ? -1.453 8.366 -10.819 1.00 97.62 142 ARG A CA 1
ATOM 1123 C C . ARG A 1 142 ? -2.070 7.064 -11.295 1.00 97.62 142 ARG A C 1
ATOM 1125 O O . ARG A 1 142 ? -3.207 7.063 -11.763 1.00 97.62 142 ARG A O 1
ATOM 1132 N N . ARG A 1 143 ? -1.355 5.945 -11.134 1.00 97.94 143 ARG A N 1
ATOM 1133 C CA . ARG A 1 143 ? -1.826 4.669 -11.675 1.00 97.94 143 ARG A CA 1
ATOM 1134 C C . ARG A 1 143 ? -3.036 4.133 -10.932 1.00 97.94 143 ARG A C 1
ATOM 1136 O O . ARG A 1 143 ? -3.977 3.670 -11.572 1.00 97.94 143 ARG A O 1
ATOM 1143 N N . TYR A 1 144 ? -3.046 4.251 -9.606 1.00 98.12 144 TYR A N 1
ATOM 1144 C CA . TYR A 1 144 ? -4.214 3.924 -8.796 1.00 98.12 144 TYR A CA 1
ATOM 1145 C C . TYR A 1 144 ? -5.432 4.737 -9.244 1.00 98.12 144 TYR A C 1
ATOM 1147 O O . TYR A 1 144 ? -6.501 4.175 -9.486 1.00 98.12 144 TYR A O 1
ATOM 1155 N N . SER A 1 145 ? -5.255 6.050 -9.421 1.00 97.25 145 SER A N 1
ATOM 1156 C CA . SER A 1 145 ? -6.318 6.955 -9.861 1.00 97.25 145 SER A CA 1
ATOM 1157 C C . SER A 1 145 ? -6.838 6.615 -11.250 1.00 97.25 145 SER A C 1
ATOM 1159 O O . SER A 1 145 ? -8.050 6.606 -11.452 1.00 97.25 145 SER A O 1
ATOM 1161 N N . ASP A 1 146 ? -5.953 6.304 -12.195 1.00 96.94 146 ASP A N 1
ATOM 1162 C CA . ASP A 1 146 ? -6.331 5.937 -13.558 1.00 96.94 146 ASP A CA 1
ATOM 1163 C C . ASP A 1 146 ? -7.113 4.624 -13.605 1.00 96.94 146 ASP A C 1
ATOM 1165 O O . ASP A 1 146 ? -8.187 4.566 -14.204 1.00 96.94 146 ASP A O 1
ATOM 1169 N N . LEU A 1 147 ? -6.630 3.591 -12.914 1.00 96.31 147 LEU A N 1
ATOM 1170 C CA . LEU A 1 147 ? -7.298 2.293 -12.843 1.00 96.31 147 LEU A CA 1
ATOM 1171 C C . LEU A 1 147 ? -8.670 2.384 -12.159 1.00 96.31 147 LEU A C 1
ATOM 1173 O O . LEU A 1 147 ? -9.621 1.727 -12.582 1.00 96.31 147 LEU A O 1
ATOM 1177 N N . ALA A 1 148 ? -8.803 3.227 -11.138 1.00 95.69 148 ALA A N 1
ATOM 1178 C CA . ALA A 1 148 ? -10.053 3.432 -10.413 1.00 95.69 148 ALA A CA 1
ATOM 1179 C C . ALA A 1 148 ? -11.102 4.271 -11.179 1.00 95.69 148 ALA A C 1
ATOM 1181 O O . ALA A 1 148 ? -12.247 4.362 -10.726 1.00 95.69 148 ALA A O 1
ATOM 1182 N N . LYS A 1 149 ? -10.754 4.893 -12.320 1.00 94.81 149 LYS A N 1
ATOM 1183 C CA . LYS A 1 149 ? -11.735 5.559 -13.207 1.00 94.81 149 LYS A CA 1
ATOM 1184 C C . LYS A 1 149 ? -12.623 4.548 -13.934 1.00 94.81 149 LYS A C 1
ATOM 1186 O O . LYS A 1 149 ? -13.780 4.854 -14.228 1.00 94.81 149 LYS A O 1
ATOM 1191 N N . ASP A 1 150 ? -12.106 3.352 -14.213 1.00 92.38 150 ASP A N 1
ATOM 1192 C CA . ASP A 1 150 ? -12.885 2.292 -14.844 1.00 92.38 150 ASP A CA 1
ATOM 1193 C C . ASP A 1 150 ? -13.846 1.658 -13.831 1.00 92.38 150 ASP A C 1
ATOM 1195 O O . ASP A 1 150 ? -13.448 1.005 -12.867 1.00 92.38 150 ASP A O 1
ATOM 1199 N N . ARG A 1 151 ? -15.149 1.815 -14.078 1.00 89.38 151 ARG A N 1
ATOM 1200 C CA . ARG A 1 151 ? -16.219 1.303 -13.211 1.00 89.38 151 ARG A CA 1
ATOM 1201 C C . ARG A 1 151 ? -16.264 -0.223 -13.129 1.00 89.38 151 ARG A C 1
ATOM 1203 O O . ARG A 1 151 ? -16.931 -0.734 -12.221 1.00 89.38 151 ARG A O 1
ATOM 1210 N N . LYS A 1 152 ? -15.614 -0.945 -14.047 1.00 88.69 152 LYS A N 1
ATOM 1211 C CA . LYS A 1 152 ? -15.444 -2.404 -13.967 1.00 88.69 152 LYS A CA 1
ATOM 1212 C C . LYS A 1 152 ? -14.534 -2.782 -12.798 1.00 88.69 152 LYS A C 1
ATOM 1214 O O . LYS A 1 152 ? -14.789 -3.773 -12.121 1.00 88.69 152 LYS A O 1
ATOM 1219 N N . ASN A 1 153 ? -13.551 -1.942 -12.476 1.00 92.50 153 ASN A N 1
ATOM 1220 C CA . ASN A 1 153 ? -12.653 -2.140 -11.344 1.00 92.50 153 ASN A CA 1
ATOM 1221 C C . ASN A 1 153 ? -13.370 -1.783 -10.035 1.00 92.50 153 ASN A C 1
ATOM 1223 O O . ASN A 1 153 ? -13.428 -0.631 -9.612 1.00 92.50 153 ASN A O 1
ATOM 1227 N N . LYS A 1 154 ? -13.936 -2.791 -9.364 1.00 92.50 154 LYS A N 1
ATOM 1228 C CA . LYS A 1 154 ? -14.595 -2.629 -8.057 1.00 92.50 154 LYS A CA 1
ATOM 1229 C C . LYS A 1 154 ? -13.600 -2.521 -6.907 1.00 92.50 154 LYS A C 1
ATOM 1231 O O . LYS A 1 154 ? -13.973 -2.114 -5.807 1.00 92.50 154 LYS A O 1
ATOM 1236 N N . SER A 1 155 ? -12.357 -2.934 -7.118 1.00 95.00 155 SER A N 1
ATOM 1237 C CA . SER A 1 155 ? -11.265 -2.777 -6.162 1.00 95.00 155 SER A CA 1
ATOM 1238 C C . SER A 1 155 ? -9.954 -2.581 -6.905 1.00 95.00 155 SER A C 1
ATOM 1240 O O . SER A 1 155 ? -9.726 -3.215 -7.932 1.00 95.00 155 SER A O 1
ATOM 1242 N N . VAL A 1 156 ? -9.106 -1.710 -6.364 1.00 96.94 156 VAL A N 1
ATOM 1243 C CA . VAL A 1 156 ? -7.728 -1.486 -6.801 1.00 96.94 156 VAL A CA 1
ATOM 1244 C C . VAL A 1 156 ? -6.849 -1.728 -5.582 1.00 96.94 156 VAL A C 1
ATOM 1246 O O . VAL A 1 156 ? -7.065 -1.118 -4.533 1.00 96.94 156 VAL A O 1
ATOM 1249 N N . ILE A 1 157 ? -5.915 -2.663 -5.697 1.00 97.50 157 ILE A N 1
ATOM 1250 C CA . ILE A 1 157 ? -5.057 -3.110 -4.603 1.00 97.50 157 ILE A CA 1
ATOM 1251 C C . ILE A 1 157 ? -3.620 -2.869 -5.035 1.00 97.50 157 ILE A C 1
ATOM 1253 O O . ILE A 1 157 ? -3.135 -3.498 -5.972 1.00 97.50 157 ILE A O 1
ATOM 1257 N N . LEU A 1 158 ? -2.960 -1.949 -4.344 1.00 97.81 158 LEU A N 1
ATOM 1258 C CA . LEU A 1 158 ? -1.531 -1.702 -4.449 1.00 97.81 158 LEU A CA 1
ATOM 1259 C C . LEU A 1 158 ? -0.838 -2.463 -3.317 1.00 97.81 158 LEU A C 1
ATOM 1261 O O . LEU A 1 158 ? -1.230 -2.319 -2.159 1.00 97.81 158 LEU A O 1
ATOM 1265 N N . PHE A 1 159 ? 0.157 -3.282 -3.640 1.00 96.94 159 PHE A N 1
ATOM 1266 C CA . PHE A 1 159 ? 0.868 -4.096 -2.658 1.00 96.94 159 PHE A CA 1
ATOM 1267 C C . PHE A 1 159 ? 2.327 -4.323 -3.059 1.00 96.94 159 PHE A C 1
ATOM 1269 O O . PHE A 1 159 ? 2.698 -4.203 -4.224 1.00 96.94 159 PHE A O 1
ATOM 1276 N N . ARG A 1 160 ? 3.154 -4.679 -2.077 1.00 94.69 160 ARG A N 1
ATOM 1277 C CA . ARG A 1 160 ? 4.580 -4.961 -2.245 1.00 94.69 160 ARG A CA 1
ATOM 1278 C C . ARG A 1 160 ? 4.922 -6.243 -1.503 1.00 94.69 160 ARG A C 1
ATOM 1280 O O . ARG A 1 160 ? 4.605 -6.361 -0.324 1.00 94.69 160 ARG A O 1
ATOM 1287 N N . ASN A 1 161 ? 5.611 -7.156 -2.177 1.00 91.88 161 ASN A N 1
ATOM 1288 C CA . ASN A 1 161 ? 6.200 -8.335 -1.548 1.00 91.88 161 ASN A CA 1
ATOM 1289 C C . ASN A 1 161 ? 7.716 -8.137 -1.510 1.00 91.88 161 ASN A C 1
ATOM 1291 O O . ASN A 1 161 ? 8.341 -7.970 -2.557 1.00 91.88 161 ASN A O 1
ATOM 1295 N N . HIS A 1 162 ? 8.305 -8.145 -0.316 1.00 85.62 162 HIS A N 1
ATOM 1296 C CA . HIS A 1 162 ? 9.736 -7.920 -0.130 1.00 85.62 162 HIS A CA 1
ATOM 1297 C C . HIS A 1 162 ? 10.400 -9.128 0.541 1.00 85.62 162 HIS A C 1
ATOM 1299 O O . HIS A 1 162 ? 9.912 -9.628 1.551 1.00 85.62 162 HIS A O 1
ATOM 1305 N N . GLY A 1 163 ? 11.519 -9.578 -0.034 1.00 80.19 163 GLY A N 1
ATOM 1306 C CA . GLY A 1 163 ? 12.265 -10.764 0.392 1.00 80.19 163 GLY A CA 1
ATOM 1307 C C . GLY A 1 163 ? 11.716 -12.097 -0.142 1.00 80.19 163 GLY A C 1
ATOM 1308 O O . GLY A 1 163 ? 10.519 -12.242 -0.405 1.00 80.19 163 GLY A O 1
ATOM 1309 N N . LYS A 1 164 ? 12.592 -13.100 -0.277 1.00 75.50 164 LYS A N 1
ATOM 1310 C CA . LYS A 1 164 ? 12.258 -14.480 -0.691 1.00 75.50 164 LYS A CA 1
ATOM 1311 C C . LYS A 1 164 ? 11.110 -15.092 0.112 1.00 75.50 164 LYS A C 1
ATOM 1313 O O . LYS A 1 164 ? 10.214 -15.699 -0.472 1.00 75.50 164 LYS A O 1
ATOM 1318 N N . ALA A 1 165 ? 11.097 -14.887 1.431 1.00 75.12 165 ALA A N 1
ATOM 1319 C CA . ALA A 1 165 ? 10.056 -15.412 2.318 1.00 75.12 165 ALA A CA 1
ATOM 1320 C C . ALA A 1 165 ? 8.650 -14.857 2.001 1.00 75.12 165 ALA A C 1
ATOM 1322 O O . ALA A 1 165 ? 7.655 -15.515 2.287 1.00 75.12 165 ALA A O 1
ATOM 1323 N N . ALA A 1 166 ? 8.558 -13.688 1.357 1.00 74.12 166 ALA A N 1
ATOM 1324 C CA . ALA A 1 166 ? 7.298 -13.083 0.923 1.00 74.12 166 ALA A CA 1
ATOM 1325 C C . ALA A 1 166 ? 6.859 -13.523 -0.492 1.00 74.12 166 ALA A C 1
ATOM 1327 O O . ALA A 1 166 ? 5.986 -12.896 -1.093 1.00 74.12 166 ALA A O 1
ATOM 1328 N N . GLY A 1 167 ? 7.469 -14.576 -1.057 1.00 73.31 167 GLY A N 1
ATOM 1329 C CA . GLY A 1 167 ? 7.121 -15.102 -2.384 1.00 73.31 167 GLY A CA 1
ATOM 1330 C C . GLY A 1 167 ? 7.641 -14.252 -3.546 1.00 73.31 167 GLY A C 1
ATOM 1331 O O . GLY A 1 167 ? 7.073 -14.266 -4.639 1.00 73.31 167 GLY A O 1
ATOM 1332 N N . ARG A 1 168 ? 8.704 -13.477 -3.314 1.00 75.94 168 ARG A N 1
ATOM 1333 C CA . ARG A 1 168 ? 9.333 -12.624 -4.324 1.00 75.94 168 ARG A CA 1
ATOM 1334 C C . ARG A 1 168 ? 10.156 -13.461 -5.307 1.00 75.94 168 ARG A C 1
ATOM 1336 O O . ARG A 1 168 ? 11.099 -14.133 -4.905 1.00 75.94 168 ARG A O 1
ATOM 1343 N N . SER A 1 169 ? 9.827 -13.383 -6.597 1.00 77.00 169 SER A N 1
ATOM 1344 C CA . SER A 1 169 ? 10.557 -14.087 -7.665 1.00 77.00 169 SER A CA 1
ATOM 1345 C C . SER A 1 169 ? 11.729 -13.290 -8.249 1.00 77.00 169 SER A C 1
ATOM 1347 O O . SER A 1 169 ? 12.691 -13.888 -8.722 1.00 77.00 169 SER A O 1
ATOM 1349 N N . LEU A 1 170 ? 11.666 -11.954 -8.217 1.00 86.00 170 LEU A N 1
ATOM 1350 C CA . LEU A 1 170 ? 12.703 -11.054 -8.736 1.00 86.00 170 LEU A CA 1
ATOM 1351 C C . LEU A 1 170 ? 13.235 -10.141 -7.633 1.00 86.00 170 LEU A C 1
ATOM 1353 O O . LEU A 1 170 ? 12.459 -9.438 -6.989 1.00 86.00 170 LEU A O 1
ATOM 1357 N N . SER A 1 171 ? 14.557 -10.105 -7.470 1.00 89.94 171 SER A N 1
ATOM 1358 C CA . SER A 1 171 ? 15.274 -9.324 -6.450 1.00 89.94 171 SER A CA 1
ATOM 1359 C C . SER A 1 171 ? 15.322 -7.816 -6.719 1.00 89.94 171 SER A C 1
ATOM 1361 O O . SER A 1 171 ? 15.638 -7.045 -5.811 1.00 89.94 171 SER A O 1
ATOM 1363 N N . HIS A 1 172 ? 14.942 -7.374 -7.919 1.00 93.75 172 HIS A N 1
ATOM 1364 C CA . HIS A 1 172 ? 14.827 -5.957 -8.258 1.00 93.75 172 HIS A CA 1
ATOM 1365 C C . HIS A 1 172 ? 13.627 -5.309 -7.537 1.00 93.75 172 HIS A C 1
ATOM 1367 O O . HIS A 1 172 ? 12.539 -5.904 -7.550 1.00 93.75 172 HIS A O 1
ATOM 1373 N N . PRO A 1 173 ? 13.779 -4.155 -6.860 1.00 94.25 173 PRO A N 1
ATOM 1374 C CA . PRO A 1 173 ? 12.715 -3.480 -6.107 1.00 94.25 173 PRO A CA 1
ATOM 1375 C C . PRO A 1 173 ? 11.467 -3.214 -6.954 1.00 94.25 173 PRO A C 1
ATOM 1377 O O . PRO A 1 173 ? 11.511 -2.505 -7.959 1.00 94.25 173 PRO A O 1
ATOM 1380 N N . HIS A 1 174 ? 10.347 -3.829 -6.580 1.00 96.19 174 HIS A N 1
ATOM 1381 C CA . HIS A 1 174 ? 9.093 -3.649 -7.294 1.00 96.19 174 HIS A CA 1
ATOM 1382 C C . HIS A 1 174 ? 7.887 -3.830 -6.380 1.00 96.19 174 HIS A C 1
ATOM 1384 O O . HIS A 1 174 ? 7.871 -4.669 -5.476 1.00 96.19 174 HIS A O 1
ATOM 1390 N N . SER A 1 175 ? 6.847 -3.082 -6.710 1.00 97.62 175 SER A N 1
ATOM 1391 C CA . SER A 1 175 ? 5.500 -3.242 -6.190 1.00 97.62 175 SER A CA 1
ATOM 1392 C C . SER A 1 175 ? 4.580 -3.744 -7.294 1.00 97.62 175 SER A C 1
ATOM 1394 O O . SER A 1 175 ? 4.966 -3.867 -8.457 1.00 97.62 175 SER A O 1
ATOM 1396 N N . GLN A 1 176 ? 3.353 -4.081 -6.935 1.00 98.00 176 GLN A N 1
ATOM 1397 C CA . GLN A 1 176 ? 2.340 -4.570 -7.853 1.00 98.00 176 GLN A CA 1
ATOM 1398 C C . GLN A 1 176 ? 1.029 -3.841 -7.602 1.00 98.00 176 GLN A C 1
ATOM 1400 O O . GLN A 1 176 ? 0.696 -3.479 -6.472 1.00 98.00 176 GLN A O 1
ATOM 1405 N N . ILE A 1 177 ? 0.273 -3.635 -8.672 1.00 98.31 177 ILE A N 1
ATOM 1406 C CA . ILE A 1 177 ? -1.085 -3.115 -8.600 1.00 98.31 177 ILE A CA 1
ATOM 1407 C C . ILE A 1 177 ? -2.011 -4.051 -9.362 1.00 98.31 177 ILE A C 1
ATOM 1409 O O . ILE A 1 177 ? -1.748 -4.435 -10.503 1.00 98.31 177 ILE A O 1
ATOM 1413 N N . ILE A 1 178 ? -3.085 -4.463 -8.695 1.00 97.12 178 ILE A N 1
ATOM 1414 C CA . ILE A 1 178 ? -4.090 -5.359 -9.252 1.00 97.12 178 ILE A CA 1
ATOM 1415 C C . ILE A 1 178 ? -5.474 -4.738 -9.118 1.00 97.12 178 ILE A C 1
ATOM 1417 O O . ILE A 1 178 ? -5.834 -4.202 -8.067 1.00 97.12 178 ILE A O 1
ATOM 1421 N N . THR A 1 179 ? -6.267 -4.813 -10.182 1.00 96.50 179 THR A N 1
ATOM 1422 C CA . THR A 1 179 ? -7.683 -4.448 -10.140 1.00 96.50 179 THR A CA 1
ATOM 1423 C C . THR A 1 179 ? -8.558 -5.684 -10.181 1.00 96.50 179 THR A C 1
ATOM 1425 O O . THR A 1 179 ? -8.193 -6.691 -10.774 1.00 96.50 179 THR A O 1
ATOM 1428 N N . LEU A 1 180 ? -9.719 -5.622 -9.535 1.00 93.88 180 LEU A N 1
ATOM 1429 C CA . LEU A 1 180 ? -10.660 -6.734 -9.473 1.00 93.88 180 LEU A CA 1
ATOM 1430 C C . LEU A 1 180 ? -12.069 -6.254 -9.814 1.00 93.88 180 LEU A C 1
ATOM 1432 O O . LEU A 1 180 ? -12.529 -5.234 -9.296 1.00 93.88 180 LEU A O 1
ATOM 1436 N N . GLY A 1 181 ? -12.800 -7.059 -10.586 1.00 90.56 181 GLY A N 1
ATOM 1437 C CA . GLY A 1 181 ? -14.242 -6.903 -10.824 1.00 90.56 181 GLY A CA 1
ATOM 1438 C C . GLY A 1 181 ? -15.138 -7.159 -9.600 1.00 90.56 181 GLY A C 1
ATOM 1439 O O . GLY A 1 181 ? -16.363 -7.123 -9.698 1.00 90.56 181 GLY A O 1
ATOM 1440 N N . ILE A 1 182 ? -14.551 -7.426 -8.430 1.00 91.38 182 ILE A N 1
ATOM 1441 C CA . ILE A 1 182 ? -15.251 -7.717 -7.173 1.00 91.38 182 ILE A CA 1
ATOM 1442 C C . ILE A 1 182 ? -14.633 -6.945 -6.008 1.00 91.38 182 ILE A C 1
ATOM 1444 O O . ILE A 1 182 ? -13.490 -6.507 -6.083 1.00 91.38 182 ILE A O 1
ATOM 1448 N N . ILE A 1 183 ? -15.377 -6.839 -4.902 1.00 93.69 183 ILE A N 1
ATOM 1449 C CA . ILE A 1 183 ? -14.850 -6.347 -3.623 1.00 93.69 183 ILE A CA 1
ATOM 1450 C C . ILE A 1 183 ? -14.420 -7.550 -2.764 1.00 93.69 183 ILE A C 1
ATOM 1452 O O . ILE A 1 183 ? -15.293 -8.321 -2.322 1.00 93.69 183 ILE A O 1
ATOM 1456 N N . PRO A 1 184 ? -13.112 -7.721 -2.480 1.00 94.69 184 PRO A N 1
ATOM 1457 C CA . PRO A 1 184 ? -12.615 -8.786 -1.615 1.00 94.69 184 PRO A CA 1
ATOM 1458 C C . PRO A 1 184 ? -13.311 -8.811 -0.253 1.00 94.69 184 PRO A C 1
ATOM 1460 O O . PRO A 1 184 ? -13.712 -7.773 0.285 1.00 94.69 184 PRO A O 1
ATOM 1463 N N . ARG A 1 185 ? -13.438 -10.005 0.343 1.00 94.88 185 ARG A N 1
ATOM 1464 C CA . ARG A 1 185 ? -14.068 -10.172 1.667 1.00 94.88 185 ARG A CA 1
ATOM 1465 C C . ARG A 1 185 ? -13.407 -9.276 2.716 1.00 94.88 185 ARG A C 1
ATOM 1467 O O . ARG A 1 185 ? -14.132 -8.593 3.431 1.00 94.88 185 ARG A O 1
ATOM 1474 N N . ALA A 1 186 ? -12.073 -9.233 2.756 1.00 93.81 186 ALA A N 1
ATOM 1475 C CA . ALA A 1 186 ? -11.323 -8.423 3.714 1.00 93.81 186 ALA A CA 1
ATOM 1476 C C . ALA A 1 186 ? -11.746 -6.942 3.676 1.00 93.81 186 ALA A C 1
ATOM 1478 O O . ALA A 1 186 ? -12.125 -6.383 4.699 1.00 93.81 186 ALA A O 1
ATOM 1479 N N . MET A 1 187 ? -11.809 -6.327 2.490 1.00 95.50 187 MET A N 1
ATOM 1480 C CA . MET A 1 187 ? -12.254 -4.933 2.339 1.00 95.50 187 MET A CA 1
ATOM 1481 C C . MET A 1 187 ? -13.728 -4.747 2.720 1.00 95.50 187 MET A C 1
ATOM 1483 O O . MET A 1 187 ? -14.094 -3.790 3.405 1.00 95.50 187 MET A O 1
ATOM 1487 N N . ARG A 1 188 ? -14.591 -5.676 2.296 1.00 96.56 188 ARG A N 1
ATOM 1488 C CA . ARG A 1 188 ? -16.036 -5.620 2.556 1.00 96.56 188 ARG A CA 1
ATOM 1489 C C . ARG A 1 188 ? -16.363 -5.706 4.045 1.00 96.56 188 ARG A C 1
ATOM 1491 O O . ARG A 1 188 ? -17.179 -4.917 4.510 1.00 96.56 188 ARG A O 1
ATOM 1498 N N . VAL A 1 189 ? -15.729 -6.615 4.787 1.00 97.25 189 VAL A N 1
ATOM 1499 C CA . VAL A 1 189 ? -15.934 -6.752 6.238 1.00 97.25 189 VAL A CA 1
ATOM 1500 C C . VAL A 1 189 ? -15.509 -5.468 6.952 1.00 97.25 189 VAL A C 1
ATOM 1502 O O . VAL A 1 189 ? -16.321 -4.880 7.663 1.00 97.25 189 VAL A O 1
ATOM 1505 N N . ARG A 1 190 ? -14.303 -4.954 6.670 1.00 96.75 190 ARG A N 1
ATOM 1506 C CA . ARG A 1 190 ? -13.794 -3.712 7.281 1.00 96.75 190 ARG A CA 1
ATOM 1507 C C . ARG A 1 190 ? -14.710 -2.512 7.018 1.00 96.75 190 ARG A C 1
ATOM 1509 O O . ARG A 1 190 ? -14.978 -1.723 7.930 1.00 96.75 190 ARG A O 1
ATOM 1516 N N . ARG A 1 191 ? -15.255 -2.406 5.799 1.00 95.88 191 ARG A N 1
ATOM 1517 C CA . ARG A 1 191 ? -16.260 -1.395 5.433 1.00 95.88 191 ARG A CA 1
ATOM 1518 C C . ARG A 1 191 ? -17.545 -1.539 6.249 1.00 95.88 191 ARG A C 1
ATOM 1520 O O . ARG A 1 191 ? -18.046 -0.540 6.758 1.00 95.88 191 ARG A O 1
ATOM 1527 N N . LEU A 1 192 ? -18.100 -2.747 6.354 1.00 97.38 192 LEU A N 1
ATOM 1528 C CA . LEU A 1 192 ? -19.347 -2.985 7.089 1.00 97.38 192 LEU A CA 1
ATOM 1529 C C . LEU A 1 192 ? -19.192 -2.666 8.582 1.00 97.38 192 LEU A C 1
ATOM 1531 O O . LEU A 1 192 ? -20.033 -1.951 9.128 1.00 97.38 192 LEU A O 1
ATOM 1535 N N . SER A 1 193 ? -18.098 -3.102 9.209 1.00 97.62 193 SER A N 1
ATOM 1536 C CA . SER A 1 193 ? -17.799 -2.804 10.615 1.00 97.62 193 SER A CA 1
ATOM 1537 C C . SER A 1 193 ? -17.630 -1.304 10.856 1.00 97.62 193 SER A C 1
ATOM 1539 O O . SER A 1 193 ? -18.209 -0.748 11.789 1.00 97.62 193 SER A O 1
ATOM 1541 N N . SER A 1 194 ? -16.923 -0.610 9.958 1.00 97.19 194 SER A N 1
ATOM 1542 C CA . SER A 1 194 ? -16.741 0.844 10.039 1.00 97.19 194 SER A CA 1
ATOM 1543 C C . SER A 1 194 ? -18.061 1.609 9.871 1.00 97.19 194 SER A C 1
ATOM 1545 O O . SER A 1 194 ? -18.301 2.593 10.572 1.00 97.19 194 SER A O 1
ATOM 1547 N N . LEU A 1 195 ? -18.961 1.147 8.993 1.00 97.31 195 LEU A N 1
ATOM 1548 C CA . LEU A 1 195 ? -20.307 1.715 8.846 1.00 97.31 195 LEU A CA 1
ATOM 1549 C C . LEU A 1 195 ? -21.174 1.475 10.086 1.00 97.31 195 LEU A C 1
ATOM 1551 O O . LEU A 1 195 ? -21.890 2.384 10.506 1.00 97.31 195 LEU A O 1
ATOM 1555 N N . ALA A 1 196 ? -21.112 0.281 10.677 1.00 97.75 196 ALA A N 1
ATOM 1556 C CA . ALA A 1 196 ? -21.822 -0.029 11.915 1.00 97.75 196 ALA A CA 1
ATOM 1557 C C . ALA A 1 196 ? -21.336 0.860 13.071 1.00 97.75 196 ALA A C 1
ATOM 1559 O O . ALA A 1 196 ? -22.154 1.463 13.768 1.00 97.75 196 ALA A O 1
ATOM 1560 N N . TYR A 1 197 ? -20.016 1.026 13.212 1.00 98.31 197 TYR A N 1
ATOM 1561 C CA . TYR A 1 197 ? -19.424 1.934 14.191 1.00 98.31 197 TYR A CA 1
ATOM 1562 C C . TYR A 1 197 ? -19.887 3.378 13.975 1.00 98.31 197 TYR A C 1
ATOM 1564 O O . TYR A 1 197 ? -20.354 4.021 14.914 1.00 98.31 197 TYR A O 1
ATOM 1572 N N . ARG A 1 198 ? -19.831 3.879 12.733 1.00 97.81 198 ARG A N 1
ATOM 1573 C CA . ARG A 1 198 ? -20.263 5.246 12.411 1.00 97.81 198 ARG A CA 1
ATOM 1574 C C . ARG A 1 198 ? -21.740 5.477 12.713 1.00 97.81 198 ARG A C 1
ATOM 1576 O O . ARG A 1 198 ? -22.084 6.532 13.229 1.00 97.81 198 ARG A O 1
ATOM 1583 N N . ARG A 1 199 ? -22.617 4.511 12.424 1.00 98.00 199 ARG A N 1
ATOM 1584 C CA . ARG A 1 199 ? -24.054 4.616 12.744 1.00 98.00 199 ARG A CA 1
ATOM 1585 C C . ARG A 1 199 ? -24.310 4.725 14.245 1.00 98.00 199 ARG A C 1
ATOM 1587 O O . ARG A 1 199 ? -25.219 5.442 14.640 1.00 98.00 199 ARG A O 1
ATOM 1594 N N . LYS A 1 200 ? -23.519 4.027 15.062 1.00 97.94 200 LYS A N 1
ATOM 1595 C CA . LYS A 1 200 ? -23.655 4.030 16.522 1.00 97.94 200 LYS A CA 1
ATOM 1596 C C . LYS A 1 200 ? -23.036 5.268 17.176 1.00 97.94 200 LYS A C 1
ATOM 1598 O O . LYS A 1 200 ? -23.623 5.813 18.101 1.00 97.94 200 LYS A O 1
ATOM 1603 N N . ASN A 1 201 ? -21.859 5.689 16.714 1.00 97.81 201 ASN A N 1
ATOM 1604 C CA . ASN A 1 201 ? -21.035 6.693 17.399 1.00 97.81 201 ASN A CA 1
ATOM 1605 C C . ASN A 1 201 ? -20.993 8.053 16.685 1.00 97.81 201 ASN A C 1
ATOM 1607 O O . ASN A 1 201 ? -20.383 8.985 17.193 1.00 97.81 201 ASN A O 1
ATOM 1611 N N . LEU A 1 202 ? -21.583 8.164 15.487 1.00 97.81 202 LEU A N 1
ATOM 1612 C CA . LEU A 1 202 ? -21.541 9.350 14.614 1.00 97.81 202 LEU A CA 1
ATOM 1613 C C . LEU A 1 202 ? -20.119 9.814 14.239 1.00 97.81 202 LEU A C 1
ATOM 1615 O O . LEU A 1 202 ? -19.931 10.919 13.735 1.00 97.81 202 LEU A O 1
ATOM 1619 N N . ARG A 1 203 ? -19.120 8.945 14.429 1.00 97.25 203 ARG A N 1
ATOM 1620 C CA . ARG A 1 203 ? -17.692 9.202 14.200 1.00 97.25 203 ARG A CA 1
ATOM 1621 C C . ARG A 1 203 ? -17.046 8.100 13.360 1.00 97.25 203 ARG A C 1
ATOM 1623 O O . ARG A 1 203 ? -17.602 7.014 13.191 1.00 97.25 203 ARG A O 1
ATOM 1630 N N . CYS A 1 204 ? -15.887 8.397 12.775 1.00 97.69 204 CYS A N 1
ATOM 1631 C CA . CYS A 1 204 ? -15.112 7.425 12.007 1.00 97.69 204 CYS A CA 1
ATOM 1632 C C . CYS A 1 204 ? -14.288 6.538 12.950 1.00 97.69 204 CYS A C 1
ATOM 1634 O O . CYS A 1 204 ? -13.486 7.055 13.722 1.00 97.69 204 CYS A O 1
ATOM 1636 N N . LEU A 1 205 ? -14.424 5.213 12.812 1.00 97.75 205 LEU A N 1
ATOM 1637 C CA . LEU A 1 205 ? -13.685 4.231 13.614 1.00 97.75 205 LEU A CA 1
ATOM 1638 C C . LEU A 1 205 ? -12.167 4.460 13.573 1.00 97.75 205 LEU A C 1
ATOM 1640 O O . LEU A 1 205 ? -11.517 4.476 14.612 1.00 97.75 205 LEU A O 1
ATOM 1644 N N . LEU A 1 206 ? -11.600 4.662 12.379 1.00 97.44 206 LEU A N 1
ATOM 1645 C CA . LEU A 1 206 ? -10.158 4.862 12.230 1.00 97.44 206 LEU A CA 1
ATOM 1646 C C . LEU A 1 206 ? -9.694 6.192 12.839 1.00 97.44 206 LEU A C 1
ATOM 1648 O O . LEU A 1 206 ? -8.633 6.231 13.447 1.00 97.44 206 LEU A O 1
ATOM 1652 N N . CYS A 1 207 ? -10.496 7.257 12.743 1.00 97.88 207 CYS A N 1
ATOM 1653 C CA . CYS A 1 207 ? -10.162 8.542 13.364 1.00 97.88 207 CYS A CA 1
ATOM 1654 C C . CYS A 1 207 ? -10.134 8.443 14.894 1.00 97.88 207 CYS A C 1
ATOM 1656 O O . CYS A 1 207 ? -9.230 8.990 15.517 1.00 97.88 207 CYS A O 1
ATOM 1658 N N . ASP A 1 208 ? -11.071 7.705 15.494 1.00 97.94 208 ASP A N 1
ATOM 1659 C CA . ASP A 1 208 ? -11.090 7.497 16.946 1.00 97.94 208 ASP A CA 1
ATOM 1660 C C . ASP A 1 208 ? -9.911 6.627 17.414 1.00 97.94 208 ASP A C 1
ATOM 1662 O O . ASP A 1 208 ? -9.338 6.882 18.474 1.00 97.94 208 ASP A O 1
ATOM 1666 N N . ILE A 1 209 ? -9.486 5.652 16.599 1.00 97.50 209 ILE A N 1
ATOM 1667 C CA . ILE A 1 209 ? -8.256 4.882 16.846 1.00 97.50 209 ILE A CA 1
ATOM 1668 C C . ILE A 1 209 ? -7.025 5.792 16.785 1.00 97.50 209 ILE A C 1
ATOM 1670 O O . ILE A 1 209 ? -6.216 5.763 17.707 1.00 97.50 209 ILE A O 1
ATOM 1674 N N . ILE A 1 210 ? -6.894 6.625 15.747 1.00 97.25 210 ILE A N 1
ATOM 1675 C CA . ILE A 1 210 ? -5.780 7.578 15.611 1.00 97.25 210 ILE A CA 1
ATOM 1676 C C . ILE A 1 210 ? -5.713 8.507 16.829 1.00 97.25 210 ILE A C 1
ATOM 1678 O O . ILE A 1 210 ? -4.655 8.636 17.442 1.00 97.25 210 ILE A O 1
ATOM 1682 N N . GLU A 1 211 ? -6.844 9.103 17.221 1.00 97.44 211 GLU A N 1
ATOM 1683 C CA . GLU A 1 211 ? -6.935 10.010 18.372 1.00 97.44 211 GLU A CA 1
ATOM 1684 C C . GLU A 1 211 ? -6.480 9.321 19.670 1.00 97.44 211 GLU A C 1
ATOM 1686 O O . GLU A 1 211 ? -5.746 9.905 20.473 1.00 97.44 211 GLU A O 1
ATOM 1691 N N . PHE A 1 212 ? -6.869 8.059 19.870 1.00 96.81 212 PHE A N 1
ATOM 1692 C CA . PHE A 1 212 ? -6.447 7.264 21.021 1.00 96.81 212 PHE A CA 1
ATOM 1693 C C . PHE A 1 212 ? -4.947 6.932 20.998 1.00 96.81 212 PHE A C 1
ATOM 1695 O O . PHE A 1 212 ? -4.255 7.096 22.008 1.00 96.81 212 PHE A O 1
ATOM 1702 N N . GLU A 1 213 ? -4.422 6.479 19.859 1.00 97.19 213 GLU A N 1
ATOM 1703 C CA . GLU A 1 213 ? -3.009 6.112 19.718 1.00 97.19 213 GLU A CA 1
ATOM 1704 C C . GLU A 1 213 ? -2.090 7.330 19.894 1.00 97.19 213 GLU A C 1
ATOM 1706 O O . GLU A 1 213 ? -1.106 7.250 20.632 1.00 97.19 213 GLU A O 1
ATOM 1711 N N . GLN A 1 214 ? -2.457 8.488 19.337 1.00 95.81 214 GLN A N 1
ATOM 1712 C CA . GLN A 1 214 ? -1.719 9.745 19.513 1.00 95.81 214 GLN A CA 1
ATOM 1713 C C . GLN A 1 214 ? -1.739 10.255 20.961 1.00 95.81 214 GLN A C 1
ATOM 1715 O O . GLN A 1 214 ? -0.736 10.787 21.442 1.00 95.81 214 GLN A O 1
ATOM 1720 N N . ARG A 1 215 ? -2.861 10.096 21.678 1.00 97.00 215 ARG A N 1
ATOM 1721 C CA . ARG A 1 215 ? -2.957 10.470 23.100 1.00 97.00 215 ARG A CA 1
ATOM 1722 C C . ARG A 1 215 ? -2.142 9.546 23.994 1.00 97.00 215 ARG A C 1
ATOM 1724 O O . ARG A 1 215 ? -1.449 10.025 24.886 1.00 97.00 215 ARG A O 1
ATOM 1731 N N . SER A 1 216 ? -2.238 8.236 23.771 1.00 96.25 216 SER A N 1
ATOM 1732 C CA . SER A 1 216 ? -1.566 7.245 24.617 1.00 96.25 216 SER A CA 1
ATOM 1733 C C . SER A 1 216 ? -0.061 7.174 24.356 1.00 96.25 216 SER A C 1
ATOM 1735 O O . SER A 1 216 ? 0.707 6.967 25.290 1.00 96.25 216 SER A O 1
ATOM 1737 N N . LYS A 1 217 ? 0.368 7.336 23.095 1.00 95.56 217 LYS A N 1
ATOM 1738 C CA . LYS A 1 217 ? 1.762 7.216 22.632 1.00 95.56 217 LYS A CA 1
ATOM 1739 C C . LYS A 1 217 ? 2.433 5.874 22.955 1.00 95.56 217 LYS A C 1
ATOM 1741 O O . LYS A 1 217 ? 3.645 5.746 22.817 1.00 95.56 217 LYS A O 1
ATOM 1746 N N . ILE A 1 218 ? 1.665 4.857 23.358 1.00 96.12 218 ILE A N 1
ATOM 1747 C CA . ILE A 1 218 ? 2.206 3.559 23.797 1.00 96.12 218 ILE A CA 1
ATOM 1748 C C . ILE A 1 218 ? 2.702 2.734 22.602 1.00 96.12 218 ILE A C 1
ATOM 1750 O O . ILE A 1 218 ? 3.728 2.066 22.704 1.00 96.12 218 ILE A O 1
ATOM 1754 N N . ARG A 1 219 ? 1.975 2.760 21.478 1.00 95.69 219 ARG A N 1
ATOM 1755 C CA . ARG A 1 219 ? 2.276 1.978 20.261 1.00 95.69 219 ARG A CA 1
ATOM 1756 C C . ARG A 1 219 ? 2.709 2.839 19.075 1.00 95.69 219 ARG A C 1
ATOM 1758 O O . ARG A 1 219 ? 2.838 2.332 17.962 1.00 95.69 219 ARG A O 1
ATOM 1765 N N . LEU A 1 220 ? 2.926 4.128 19.316 1.00 96.81 220 LEU A N 1
ATOM 1766 C CA . LEU A 1 220 ? 3.389 5.073 18.314 1.00 96.81 220 LEU A CA 1
ATOM 1767 C C . LEU A 1 220 ? 4.841 4.753 17.933 1.00 96.81 220 LEU A C 1
ATOM 1769 O O . LEU A 1 220 ? 5.691 4.598 18.808 1.00 96.81 220 LEU A O 1
ATOM 1773 N N . ILE A 1 221 ? 5.111 4.647 16.634 1.00 97.19 221 ILE A N 1
ATOM 1774 C CA . ILE A 1 221 ? 6.447 4.390 16.079 1.00 97.19 221 ILE A CA 1
ATOM 1775 C C . ILE A 1 221 ? 7.026 5.678 15.504 1.00 97.19 221 ILE A C 1
ATOM 1777 O O . ILE A 1 221 ? 8.155 6.048 15.817 1.00 97.19 221 ILE A O 1
ATOM 1781 N N . TYR A 1 222 ? 6.244 6.360 14.671 1.00 98.06 222 TYR A N 1
ATOM 1782 C CA . TYR A 1 222 ? 6.659 7.564 13.966 1.00 98.06 222 TYR A CA 1
ATOM 1783 C C . TYR A 1 222 ? 5.453 8.476 13.730 1.00 98.06 222 TYR A C 1
ATOM 1785 O O . TYR A 1 222 ? 4.322 8.012 13.599 1.00 98.06 222 TYR A O 1
ATOM 1793 N N . GLU A 1 223 ? 5.676 9.782 13.695 1.00 98.00 223 GLU A N 1
ATOM 1794 C CA . GLU A 1 223 ? 4.633 10.766 13.428 1.00 98.00 223 GLU A CA 1
ATOM 1795 C C . GLU A 1 223 ? 5.263 11.993 12.771 1.00 98.00 223 GLU A C 1
ATOM 1797 O O . GLU A 1 223 ? 6.189 12.585 13.324 1.00 98.00 223 GLU A O 1
ATOM 1802 N N . ASN A 1 224 ? 4.740 12.396 11.614 1.00 97.75 224 ASN A N 1
ATOM 1803 C CA . ASN A 1 224 ? 5.103 13.659 10.972 1.00 97.75 224 ASN A CA 1
ATOM 1804 C C . ASN A 1 224 ? 3.892 14.595 10.921 1.00 97.75 224 ASN A C 1
ATOM 1806 O O . ASN A 1 224 ? 2.930 14.415 11.667 1.00 97.75 224 ASN A O 1
ATOM 1810 N N . LYS A 1 225 ? 3.920 15.642 10.092 1.00 97.12 225 LYS A N 1
ATOM 1811 C CA . LYS A 1 225 ? 2.842 16.638 10.048 1.00 97.12 225 LYS A CA 1
ATOM 1812 C C . LYS A 1 225 ? 1.485 16.021 9.688 1.00 97.12 225 LYS A C 1
ATOM 1814 O O . LYS A 1 225 ? 0.480 16.400 10.292 1.00 97.12 225 LYS A O 1
ATOM 1819 N N . ARG A 1 226 ? 1.451 15.084 8.737 1.00 97.69 226 ARG A N 1
ATOM 1820 C CA . ARG A 1 226 ? 0.214 14.589 8.105 1.00 97.69 226 ARG A CA 1
ATOM 1821 C C . ARG A 1 226 ? -0.089 13.126 8.379 1.00 97.69 226 ARG A C 1
ATOM 1823 O O . ARG A 1 226 ? -1.252 12.750 8.283 1.00 97.69 226 ARG A O 1
ATOM 1830 N N . PHE A 1 227 ? 0.898 12.334 8.784 1.00 98.19 227 PHE A N 1
ATOM 1831 C CA . PHE A 1 227 ? 0.753 10.898 8.999 1.00 98.19 227 PHE A CA 1
ATOM 1832 C C . PHE A 1 227 ? 1.145 10.486 10.412 1.00 98.19 227 PHE A C 1
ATOM 1834 O O . PHE A 1 227 ? 1.983 11.109 11.072 1.00 98.19 227 PHE A O 1
ATOM 1841 N N . VAL A 1 228 ? 0.510 9.412 10.869 1.00 98.31 228 VAL A N 1
ATOM 1842 C CA . VAL A 1 228 ? 0.812 8.720 12.117 1.00 98.31 228 VAL A CA 1
ATOM 1843 C C . VAL A 1 228 ? 1.113 7.257 11.804 1.00 98.31 228 VAL A C 1
ATOM 1845 O O . VAL A 1 228 ? 0.394 6.620 11.032 1.00 98.31 228 VAL A O 1
ATOM 1848 N N . CYS A 1 229 ? 2.185 6.736 12.394 1.00 98.44 229 CYS A N 1
ATOM 1849 C CA . CYS A 1 229 ? 2.648 5.369 12.208 1.00 98.44 229 CYS A CA 1
ATOM 1850 C C . CYS A 1 229 ? 2.660 4.649 13.552 1.00 98.44 229 CYS A C 1
ATOM 1852 O O . CYS A 1 229 ? 3.347 5.081 14.482 1.00 98.44 229 CYS A O 1
ATOM 1854 N N . PHE A 1 230 ? 1.908 3.562 13.680 1.00 98.12 230 PHE A N 1
ATOM 1855 C CA . PHE A 1 230 ? 1.756 2.860 14.953 1.00 98.12 230 PHE A CA 1
ATOM 1856 C C . PHE A 1 230 ? 1.527 1.364 14.759 1.00 98.12 230 PHE A C 1
ATOM 1858 O O . PHE A 1 230 ? 1.031 0.926 13.722 1.00 98.12 230 PHE A O 1
ATOM 1865 N N . VAL A 1 231 ? 1.861 0.579 15.784 1.00 97.50 231 VAL A N 1
ATOM 1866 C CA . VAL A 1 231 ? 1.448 -0.828 15.852 1.00 97.50 231 VAL A CA 1
ATOM 1867 C C . VAL A 1 231 ? -0.030 -0.859 16.242 1.00 97.50 231 VAL A C 1
ATOM 1869 O O . VAL A 1 231 ? -0.366 -0.366 17.324 1.00 97.50 231 VAL A O 1
ATOM 1872 N N . PRO A 1 232 ? -0.939 -1.416 15.426 1.00 96.00 232 PRO A N 1
ATOM 1873 C CA . PRO A 1 232 ? -2.341 -1.496 15.811 1.00 96.00 232 PRO A CA 1
ATOM 1874 C C . PRO A 1 232 ? -2.494 -2.317 17.097 1.00 96.00 232 PRO A C 1
ATOM 1876 O O . PRO A 1 232 ? -1.834 -3.337 17.296 1.00 96.00 232 PRO A O 1
ATOM 1879 N N . PHE A 1 233 ? -3.410 -1.904 17.980 1.00 94.81 233 PHE A N 1
ATOM 1880 C CA . PHE A 1 233 ? -3.733 -2.668 19.194 1.00 94.81 233 PHE A CA 1
ATOM 1881 C C . PHE A 1 233 ? -4.111 -4.128 18.885 1.00 94.81 233 PHE A C 1
ATOM 1883 O O . PHE A 1 233 ? -3.910 -5.011 19.714 1.00 94.81 233 PHE A O 1
ATOM 1890 N N . THR A 1 234 ? -4.636 -4.357 17.682 1.00 95.12 234 THR A N 1
ATOM 1891 C CA . THR A 1 234 ? -5.058 -5.647 17.129 1.00 95.12 234 THR A CA 1
ATOM 1892 C C . THR A 1 234 ? -4.217 -6.023 15.902 1.00 95.12 234 THR A C 1
ATOM 1894 O O . THR A 1 234 ? -4.759 -6.442 14.889 1.00 95.12 234 THR A O 1
ATOM 1897 N N . ALA A 1 235 ? -2.893 -5.846 15.988 1.00 95.12 235 ALA A N 1
ATOM 1898 C CA . ALA A 1 235 ? -1.926 -6.412 15.046 1.00 95.12 235 ALA A CA 1
ATOM 1899 C C . ALA A 1 235 ? -2.149 -7.917 14.828 1.00 95.12 235 ALA A C 1
ATOM 1901 O O . ALA A 1 235 ? -2.089 -8.700 15.779 1.00 95.12 235 ALA A O 1
ATOM 1902 N N . GLU A 1 236 ? -2.399 -8.297 13.582 1.00 91.56 236 GLU A N 1
ATOM 1903 C CA . GLU A 1 236 ? -2.638 -9.658 13.101 1.00 91.56 236 GLU A CA 1
ATOM 1904 C C . GLU A 1 236 ? -1.314 -10.401 12.854 1.00 91.56 236 GLU A C 1
ATOM 1906 O O . GLU A 1 236 ? -1.275 -11.630 12.919 1.00 91.56 236 GLU A O 1
ATOM 1911 N N . VAL A 1 237 ? -0.217 -9.666 12.630 1.00 91.19 237 VAL A N 1
ATOM 1912 C CA . VAL A 1 237 ? 1.136 -10.219 12.456 1.00 91.19 237 VAL A CA 1
ATOM 1913 C C . VAL A 1 237 ? 2.176 -9.510 13.330 1.00 91.19 237 VAL A C 1
ATOM 1915 O O . VAL A 1 237 ? 2.008 -8.363 13.752 1.00 91.19 237 VAL A O 1
ATOM 1918 N N . SER A 1 238 ? 3.281 -10.203 13.620 1.00 88.31 238 SER A N 1
ATOM 1919 C CA . SER A 1 238 ? 4.408 -9.631 14.365 1.00 88.31 238 SER A CA 1
ATOM 1920 C C . SER A 1 238 ? 4.981 -8.415 13.639 1.00 88.31 238 SER A C 1
ATOM 1922 O O . SER A 1 238 ? 5.226 -8.471 12.439 1.00 88.31 238 SER A O 1
ATOM 1924 N N . PHE A 1 239 ? 5.235 -7.340 14.391 1.00 90.38 239 PHE A N 1
ATOM 1925 C CA . PHE A 1 239 ? 5.766 -6.072 13.873 1.00 90.38 239 PHE A CA 1
ATOM 1926 C C . PHE A 1 239 ? 4.886 -5.391 12.811 1.00 90.38 239 PHE A C 1
ATOM 1928 O O . PHE A 1 239 ? 5.384 -4.567 12.053 1.00 90.38 239 PHE A O 1
ATOM 1935 N N . GLU A 1 240 ? 3.581 -5.678 12.776 1.00 95.88 240 GLU A N 1
ATOM 1936 C CA . GLU A 1 240 ? 2.647 -4.923 11.938 1.00 95.88 240 GLU A CA 1
ATOM 1937 C C . GLU A 1 240 ? 2.681 -3.427 12.281 1.00 95.88 240 GLU A C 1
ATOM 1939 O O . GLU A 1 240 ? 2.623 -3.043 13.452 1.00 95.88 240 GLU A O 1
ATOM 1944 N N . VAL A 1 241 ? 2.730 -2.583 11.250 1.00 97.75 241 VAL A N 1
ATOM 1945 C CA . VAL A 1 241 ? 2.672 -1.125 11.379 1.00 97.75 241 VAL A CA 1
ATOM 1946 C C . VAL A 1 241 ? 1.627 -0.579 10.425 1.00 97.75 241 VAL A C 1
ATOM 1948 O O . VAL A 1 241 ? 1.587 -0.942 9.251 1.00 97.75 241 VAL A O 1
ATOM 1951 N N . TRP A 1 242 ? 0.777 0.312 10.924 1.00 97.94 242 TRP A N 1
ATOM 1952 C CA . TRP A 1 242 ? -0.145 1.082 10.100 1.00 97.94 242 TRP A CA 1
ATOM 1953 C C . TRP A 1 242 ? 0.403 2.483 9.897 1.00 97.94 242 TRP A C 1
ATOM 1955 O O . TRP A 1 242 ? 0.750 3.140 10.874 1.00 97.94 242 TRP A O 1
ATOM 1965 N N . ILE A 1 243 ? 0.428 2.939 8.645 1.00 97.88 243 ILE A N 1
ATOM 1966 C CA . ILE A 1 243 ? 0.702 4.326 8.255 1.00 97.88 243 ILE A CA 1
ATOM 1967 C C . ILE A 1 243 ? -0.633 4.937 7.840 1.00 97.88 243 ILE A C 1
ATOM 1969 O O . ILE A 1 243 ? -1.266 4.454 6.900 1.00 97.88 243 ILE A O 1
ATOM 1973 N N . VAL A 1 244 ? -1.094 5.961 8.557 1.00 97.19 244 VAL A N 1
ATOM 1974 C CA . VAL A 1 244 ? -2.455 6.492 8.389 1.00 97.19 244 VAL A CA 1
ATOM 1975 C C . VAL A 1 244 ? -2.438 8.021 8.322 1.00 97.19 244 VAL A C 1
ATOM 1977 O O . VAL A 1 244 ? -1.756 8.641 9.146 1.00 97.19 244 VAL A O 1
ATOM 1980 N N . PRO A 1 245 ? -3.172 8.660 7.386 1.00 97.12 245 PRO A N 1
ATOM 1981 C CA . PRO A 1 245 ? -3.310 10.111 7.378 1.00 97.12 245 PRO A CA 1
ATOM 1982 C C . PRO A 1 245 ? -4.100 10.579 8.605 1.00 97.12 245 PRO A C 1
ATOM 1984 O O . PRO A 1 245 ? -5.105 9.981 8.993 1.00 97.12 245 PRO A O 1
ATOM 1987 N N . LYS A 1 246 ? -3.657 11.677 9.217 1.00 96.50 246 LYS A N 1
ATOM 1988 C CA . LYS A 1 246 ? -4.335 12.313 10.358 1.00 96.50 246 LYS A CA 1
ATOM 1989 C C . LYS A 1 246 ? -5.639 12.986 9.938 1.00 96.50 246 LYS A C 1
ATOM 1991 O O . LYS A 1 246 ? -6.583 13.059 10.722 1.00 96.50 246 LYS A O 1
ATOM 1996 N N . THR A 1 247 ? -5.686 13.486 8.706 1.00 95.44 247 THR A N 1
ATOM 1997 C CA . THR A 1 247 ? -6.897 14.049 8.108 1.00 95.44 247 THR A CA 1
ATOM 1998 C C . THR A 1 247 ? -7.784 12.918 7.607 1.00 95.44 247 THR A C 1
ATOM 2000 O O . THR A 1 247 ? -7.315 11.987 6.957 1.00 95.44 247 THR A O 1
ATOM 2003 N N . HIS A 1 248 ? -9.085 13.005 7.882 1.00 95.81 248 HIS A N 1
ATOM 2004 C CA . HIS A 1 248 ? -10.045 12.032 7.376 1.00 95.81 248 HIS A CA 1
ATOM 2005 C C . HIS A 1 248 ? -10.101 12.059 5.842 1.00 95.81 248 HIS A C 1
ATOM 2007 O O . HIS A 1 248 ? -10.510 13.061 5.258 1.00 95.81 248 HIS A O 1
ATOM 2013 N N . GLN A 1 249 ? -9.744 10.941 5.211 1.00 93.38 249 GLN A N 1
ATOM 2014 C CA . GLN A 1 249 ? -9.816 10.725 3.766 1.00 93.38 249 GLN A CA 1
ATOM 2015 C C . GLN A 1 249 ? -10.427 9.349 3.486 1.00 93.38 249 GLN A C 1
ATOM 2017 O O . GLN A 1 249 ? -10.235 8.403 4.254 1.00 93.38 249 GLN A O 1
ATOM 2022 N N . VAL A 1 250 ? -11.206 9.247 2.408 1.00 91.62 250 VAL A N 1
ATOM 2023 C CA . VAL A 1 250 ? -11.963 8.027 2.073 1.00 91.62 250 VAL A CA 1
ATOM 2024 C C . VAL A 1 250 ? -11.186 7.126 1.119 1.00 91.62 250 VAL A C 1
ATOM 2026 O O . VAL A 1 250 ? -11.326 5.904 1.176 1.00 91.62 250 VAL A O 1
ATOM 2029 N N . ASP A 1 251 ? -10.387 7.723 0.241 1.00 94.06 251 ASP A N 1
ATOM 2030 C CA . ASP A 1 251 ? -9.759 7.051 -0.885 1.00 94.06 251 ASP A CA 1
ATOM 2031 C C . ASP A 1 251 ? -8.359 7.629 -1.119 1.00 94.06 251 ASP A C 1
ATOM 2033 O O . ASP A 1 251 ? -8.142 8.831 -0.979 1.00 94.06 251 ASP A O 1
ATOM 2037 N N . PHE A 1 252 ? -7.404 6.776 -1.493 1.00 95.12 252 PHE A N 1
ATOM 2038 C CA . PHE A 1 252 ? -6.034 7.197 -1.789 1.00 95.12 252 PHE A CA 1
ATOM 2039 C C . PHE A 1 252 ? -5.960 8.159 -2.984 1.00 95.12 252 PHE A C 1
ATOM 2041 O O . PHE A 1 252 ? -5.036 8.962 -3.066 1.00 95.12 252 PHE A O 1
ATOM 2048 N N . ARG A 1 253 ? -6.946 8.133 -3.889 1.00 94.94 253 ARG A N 1
ATOM 2049 C CA . ARG A 1 253 ? -7.070 9.116 -4.980 1.00 94.94 253 ARG A CA 1
ATOM 2050 C C . ARG A 1 253 ? -7.152 10.553 -4.491 1.00 94.94 253 ARG A C 1
ATOM 2052 O O . ARG A 1 253 ? -6.703 11.446 -5.204 1.00 94.94 253 ARG A O 1
ATOM 2059 N N . ASP A 1 254 ? -7.706 10.752 -3.302 1.00 93.50 254 ASP A N 1
ATOM 2060 C CA . ASP A 1 254 ? -7.991 12.071 -2.751 1.00 93.50 254 ASP A CA 1
ATOM 2061 C C . ASP A 1 254 ? -6.799 12.649 -1.972 1.00 93.50 254 ASP A C 1
ATOM 2063 O O . ASP A 1 254 ? -6.934 13.717 -1.374 1.00 93.50 254 ASP A O 1
ATOM 2067 N N . ILE A 1 255 ? -5.638 11.972 -1.968 1.00 95.44 255 ILE A N 1
ATOM 2068 C CA . ILE A 1 255 ? -4.430 12.485 -1.316 1.00 95.44 255 ILE A CA 1
ATOM 2069 C C . ILE A 1 255 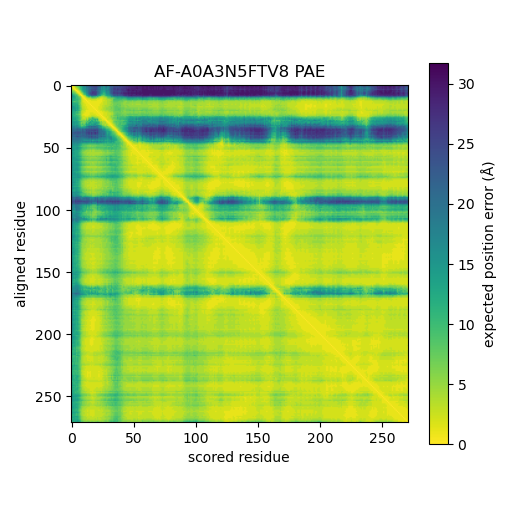? -3.993 13.808 -1.976 1.00 95.44 255 ILE A C 1
ATOM 2071 O O . ILE A 1 255 ? -3.710 13.830 -3.180 1.00 95.44 255 ILE A O 1
ATOM 2075 N N . PRO A 1 256 ? -3.909 14.917 -1.217 1.00 95.50 256 PRO A N 1
ATOM 2076 C CA . PRO A 1 256 ? -3.416 16.183 -1.744 1.00 95.50 256 PRO A CA 1
ATOM 2077 C C . PRO A 1 256 ? -1.930 16.107 -2.112 1.00 95.50 256 PRO A C 1
ATOM 2079 O O . PRO A 1 256 ? -1.155 15.401 -1.460 1.00 95.50 256 PRO A O 1
ATOM 2082 N N . ASP A 1 257 ? -1.507 16.878 -3.116 1.00 95.75 257 ASP A N 1
ATOM 2083 C CA . ASP A 1 257 ? -0.110 16.901 -3.569 1.00 95.75 257 ASP A CA 1
ATOM 2084 C C . ASP A 1 257 ? 0.860 17.280 -2.440 1.00 95.75 257 ASP A C 1
ATOM 2086 O O . ASP A 1 257 ? 1.958 16.731 -2.352 1.00 95.75 257 ASP A O 1
ATOM 2090 N N . GLU A 1 258 ? 0.445 18.162 -1.528 1.00 96.06 258 GLU A N 1
ATOM 2091 C CA . GLU A 1 258 ? 1.237 18.566 -0.370 1.00 96.06 258 GLU A CA 1
ATOM 2092 C C . GLU A 1 258 ? 1.401 17.474 0.699 1.00 96.06 258 GLU A C 1
ATOM 2094 O O . GLU A 1 258 ? 2.294 17.589 1.536 1.00 96.06 258 GLU A O 1
ATOM 2099 N N . GLU A 1 259 ? 0.564 16.430 0.699 1.00 97.25 259 GLU A N 1
ATOM 2100 C CA . GLU A 1 259 ? 0.657 15.317 1.656 1.00 97.25 259 GLU A CA 1
ATOM 2101 C C . GLU A 1 259 ? 1.526 14.165 1.128 1.00 97.25 259 GLU A C 1
ATOM 2103 O O . GLU A 1 259 ? 2.050 13.378 1.918 1.00 97.25 259 GLU A O 1
ATOM 2108 N N . LYS A 1 260 ? 1.751 14.078 -0.190 1.00 97.44 260 LYS A N 1
ATOM 2109 C CA . LYS A 1 260 ? 2.567 13.016 -0.807 1.00 97.44 260 LYS A CA 1
ATOM 2110 C C . LYS A 1 260 ? 4.007 12.955 -0.263 1.00 97.44 260 LYS A C 1
ATOM 2112 O O . LYS A 1 260 ? 4.468 11.841 -0.006 1.00 97.44 260 LYS A O 1
ATOM 2117 N N . PRO A 1 261 ? 4.724 14.078 -0.033 1.00 97.81 261 PRO A N 1
ATOM 2118 C CA . PRO A 1 261 ? 6.053 14.033 0.577 1.00 97.81 261 PRO A CA 1
ATOM 2119 C C . PRO A 1 261 ? 6.033 13.491 2.010 1.00 97.81 261 PRO A C 1
ATOM 2121 O O . PRO A 1 261 ? 6.880 12.677 2.360 1.00 97.81 261 PRO A O 1
ATOM 2124 N N . ASP A 1 262 ? 5.044 13.875 2.821 1.00 98.25 262 ASP A N 1
ATOM 2125 C CA . ASP A 1 262 ? 4.903 13.368 4.192 1.00 98.25 262 ASP A CA 1
ATOM 2126 C C . ASP A 1 262 ? 4.551 11.865 4.200 1.00 98.25 262 ASP A C 1
ATOM 2128 O O . ASP A 1 262 ? 4.954 11.124 5.102 1.00 98.25 262 ASP A O 1
ATOM 2132 N N . PHE A 1 263 ? 3.832 11.379 3.183 1.00 98.19 263 PHE A N 1
ATOM 2133 C CA . PHE A 1 263 ? 3.585 9.946 3.023 1.00 98.19 263 PHE A CA 1
ATOM 2134 C C . PHE A 1 263 ? 4.864 9.184 2.654 1.00 98.19 263 PHE A C 1
ATOM 2136 O O . PHE A 1 263 ? 5.162 8.153 3.258 1.00 98.19 263 PHE A O 1
ATOM 2143 N N . ALA A 1 264 ? 5.644 9.715 1.707 1.00 98.12 264 ALA A N 1
ATOM 2144 C CA . ALA A 1 264 ? 6.928 9.148 1.301 1.00 98.12 264 ALA A CA 1
ATOM 2145 C C . ALA A 1 264 ? 7.910 9.056 2.482 1.00 98.12 264 ALA A C 1
ATOM 2147 O O . ALA A 1 264 ? 8.505 8.006 2.712 1.00 98.12 264 ALA A O 1
ATOM 2148 N N . ASP A 1 265 ? 8.022 10.128 3.268 1.00 98.31 265 ASP A N 1
ATOM 2149 C CA . ASP A 1 265 ? 8.823 10.167 4.494 1.00 98.31 265 ASP A CA 1
ATOM 2150 C C . ASP A 1 265 ? 8.372 9.100 5.506 1.00 98.31 265 ASP A C 1
ATOM 2152 O O . ASP A 1 265 ? 9.198 8.341 6.009 1.00 98.31 265 ASP A O 1
ATOM 2156 N N . SER A 1 266 ? 7.061 8.958 5.733 1.00 98.31 266 SER A N 1
ATOM 2157 C CA . SER A 1 266 ? 6.529 7.933 6.643 1.00 98.31 266 SER A CA 1
ATOM 2158 C C . SER A 1 266 ? 6.903 6.515 6.214 1.00 98.31 266 SER A C 1
ATOM 2160 O O . SER A 1 266 ? 7.262 5.699 7.058 1.00 98.31 266 SER A O 1
ATOM 2162 N N . ILE A 1 267 ? 6.845 6.220 4.912 1.00 97.06 267 ILE A N 1
ATOM 2163 C CA . ILE A 1 267 ? 7.231 4.908 4.382 1.00 97.06 267 ILE A CA 1
ATOM 2164 C C . ILE A 1 267 ? 8.729 4.661 4.591 1.00 97.06 267 ILE A C 1
ATOM 2166 O O . ILE A 1 267 ? 9.085 3.603 5.099 1.00 97.06 267 ILE A O 1
ATOM 2170 N N . ILE A 1 268 ? 9.592 5.634 4.271 1.00 97.19 268 ILE A N 1
ATOM 2171 C CA . ILE A 1 268 ? 11.048 5.516 4.473 1.00 97.19 268 ILE A CA 1
ATOM 2172 C C . ILE A 1 268 ? 11.395 5.288 5.952 1.00 97.19 268 ILE A C 1
ATOM 2174 O O . ILE A 1 268 ? 12.348 4.586 6.255 1.00 97.19 268 ILE A O 1
ATOM 2178 N N . LYS A 1 269 ? 10.665 5.912 6.886 1.00 96.38 269 LYS A N 1
ATOM 2179 C CA . LYS A 1 269 ? 10.957 5.817 8.328 1.00 96.38 269 LYS A CA 1
ATOM 2180 C C . LYS A 1 269 ? 10.468 4.533 8.988 1.00 96.38 269 LYS A C 1
ATOM 2182 O O . LYS A 1 269 ? 10.945 4.212 10.076 1.00 96.38 269 LYS A O 1
ATOM 2187 N N . VAL A 1 270 ? 9.469 3.879 8.402 1.00 94.56 270 VAL A N 1
ATOM 2188 C CA . VAL A 1 270 ? 8.822 2.691 8.975 1.00 94.56 270 VAL A CA 1
ATOM 2189 C C . VAL A 1 270 ? 9.385 1.393 8.404 1.00 94.56 270 VAL A C 1
ATOM 2191 O O . VAL A 1 270 ? 9.395 0.395 9.127 1.00 94.56 270 VAL A O 1
ATOM 2194 N N . LEU A 1 271 ? 9.808 1.403 7.137 1.00 89.62 271 LEU A N 1
ATOM 2195 C CA . LEU A 1 271 ? 10.546 0.303 6.513 1.00 89.62 271 LEU A CA 1
ATOM 2196 C C . LEU A 1 271 ? 11.990 0.265 7.026 1.00 89.62 271 LEU A C 1
ATOM 2198 O O . LEU A 1 271 ? 12.466 -0.863 7.279 1.00 89.62 271 LEU A O 1
#

Radius of gyration: 20.92 Å; Cα contacts (8 Å, |Δi|>4): 435; chains: 1; bounding box: 51×44×56 Å

Secondary structure (DSSP, 8-state):
--TTSS---S-EEEE-TTT--EEEE-GGGGGS----PPP------SSS--TT-TTSTT-GGGSS--SEEEE-TTS-EEEEEEE-SS-SS---S---EEEETTEEEE---S-EEEEE--SSTT--GGGS-HHHHHHHHHHHHHHHHHHTTSTT-SEEEEE---SGGGT-S--S-EEEEEEESS--HHHHHHHHHHHHHHHHHSS-HHHHHHHHHHHH-SSEEEE-SSEEEE--TT-SSTT--EEEESS--S-GGG--TTTHHHHHHHHHHH-

Sequence (271 aa):
MICQKHGSSKNEMRLNPFTGEWIIYAPGRSNRPEDKENGPELDLPAHSYETTCPFCPGNENMLPAILTEIKGKDGKWQVRIVPNRYPAVISSEQENREFAGMYMMMKSSGNHEVIIESPLHNQAIEMMSLKEAGYLIEAYHRRYSDLAKDRKNKSVILFRNHGKAAGRSLSHPHSQIITLGIIPRAMRVRRLSSLAYRRKNLRCLLCDIIEFEQRSKIRLIYENKRFVCFVPFTAEVSFEVWIVPKTHQVDFRDIPDEEKPDFADSIIKVL

pLDDT: mean 90.06, std 13.22, range [37.25, 98.56]

Nearest PDB structures (foldseek):
  1guq-assembly1_B  TM=8.945E-01  e=4.560E-19  Escherichia coli
  1hxp-assembly1_A  TM=8.753E-01  e=9.254E-19  Escherichia coli
  1z84-assembly1_A  TM=8.763E-01  e=7.309E-19  Arabidopsis thaliana
  5in3-assembly1_A  TM=8.842E-01  e=8.677E-17  Homo sapiens
  6gqd-assembly1_A-2  TM=8.671E-01  e=9.764E-17  Homo sapiens

Solvent-accessible surface area (backbone atoms only — not comparable to full-atom values): 16074 Å² total; per-residue (Å²): 142,62,84,65,86,68,80,66,92,61,68,46,76,37,73,26,75,43,74,75,46,77,44,80,46,53,78,74,62,79,74,55,91,69,82,90,68,83,71,88,69,82,66,58,50,94,46,54,65,52,96,88,41,52,75,27,79,92,28,61,87,69,44,88,49,83,77,42,74,44,60,47,98,85,70,46,70,41,27,39,29,26,61,38,94,80,47,90,29,46,78,53,94,65,88,57,72,44,72,63,86,93,45,78,46,64,67,62,28,22,48,29,30,35,32,39,54,35,55,37,30,43,50,48,68,58,72,45,53,65,68,57,36,32,50,42,51,49,51,50,42,53,52,53,42,57,55,60,68,41,82,64,36,56,32,76,47,79,50,70,53,71,42,65,93,55,73,41,89,64,68,51,39,46,35,35,41,38,32,25,59,50,71,56,66,71,62,50,43,33,49,52,35,36,51,54,43,23,74,75,68,78,42,58,54,67,58,56,49,50,55,49,45,69,71,65,51,67,48,55,77,49,72,63,98,51,32,41,27,28,43,52,93,56,52,91,51,89,89,42,70,46,79,42,67,72,63,93,74,93,50,77,71,71,62,52,79,85,49,45,52,50,49,29,47,52,50,35,75,72,99